Protein AF-A0A6G4A5J5-F1 (afdb_monomer_lite)

Radius of gyration: 21.37 Å; chains: 1; bounding box: 50×41×62 Å

Secondary structure (DSSP, 8-state):
---HHHHHHHHHHH-TTHHHHTTT-SEEEEE-SS-EEEEEEP-STTHHHHHHHTT----SSS-EEEEEES---GGG-SEEEEE-HHHHHHHHHH----S-EEEE-SSSSS---HHHHHHHHHHHS--TTSPPPTTHIIIIIIHHHTTTPPPEEEEE-SSSS-EEEEEEEEETTEEEEEEESTT-TTS---S---SSSPEEEEEEEEEEEE-TT--HHHHHHHHHHHHHHHH-----TT-EEE-TTSS-TTSS--EEEEE--SSS--EEEETTEEEEEEEEEEE-HHHHHHHHHHT-SHHHHHHHHHTT--S---SS-----

InterPro domains:
  IPR020941 Suppressor of fused-like domain [PF05076] (165-317)
  IPR037181 Suppressor of fused, N-terminal [SSF103359] (167-319)

Organism: NCBI:txid2678564

Foldseek 3Di:
DDDLLRLVCLLLVLFLLNLLLLAPFQWEWEDEDQWIKIWGWAAYPCSVVVCVVVVNDDDDDRDTDIDIDRDDLLLPGQKYKYFYSVLSNCCSPPVRAGDDMDMDGSNVPDDPDVLSVVSVCCSRPNDPVPFDALVCVVRRQLCSQFVVADWDFPDADPVFRKTWTWRQCRDPQWIKIKIRDQQAQPQAAAPDDDPFDGAGRNQEMEMATHHNPDCQVVVVSVVVSVCCVVPVDDDDAFDKAADPVQADPPFQFGTWHWHAFDSGDQWHHHGPGIHGYTQTEGAGSVLVVVCVVVVTNVVQVVLCVVVVNGSYDDRYDDHSD

Structure (mmCIF, N/CA/C/O backbone):
data_AF-A0A6G4A5J5-F1
#
_entry.id   AF-A0A6G4A5J5-F1
#
loop_
_atom_site.group_PDB
_at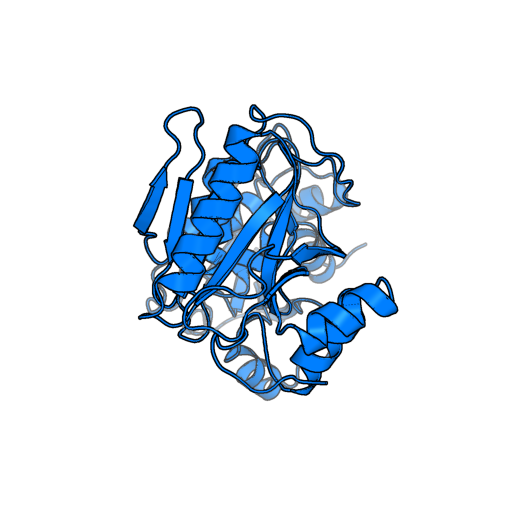om_site.id
_atom_site.type_symbol
_atom_site.label_atom_id
_atom_site.label_alt_id
_atom_site.label_comp_id
_atom_site.label_asym_id
_atom_site.label_entity_id
_atom_site.label_seq_id
_atom_site.pdbx_PDB_ins_code
_atom_site.Cartn_x
_atom_site.Cartn_y
_atom_site.Cartn_z
_atom_site.occupancy
_atom_site.B_iso_or_equiv
_atom_site.auth_seq_id
_atom_site.auth_comp_id
_atom_site.auth_asym_id
_atom_site.auth_atom_id
_atom_site.pdbx_PDB_model_num
ATOM 1 N N . MET A 1 1 ? 24.549 -18.871 -19.009 1.00 62.06 1 MET A N 1
ATOM 2 C CA . MET A 1 1 ? 24.266 -17.544 -19.583 1.00 62.06 1 MET A CA 1
ATOM 3 C C . MET A 1 1 ? 22.770 -17.403 -19.476 1.00 62.06 1 MET A C 1
ATOM 5 O O . MET A 1 1 ? 22.109 -18.327 -19.936 1.00 62.06 1 MET A O 1
ATOM 9 N N . GLN A 1 2 ? 22.282 -16.399 -18.749 1.00 73.75 2 GLN A N 1
ATOM 10 C CA . GLN A 1 2 ? 20.839 -16.222 -18.583 1.00 73.75 2 GLN A CA 1
ATOM 11 C C . GLN A 1 2 ? 20.213 -15.828 -19.921 1.00 73.75 2 GLN A C 1
ATOM 13 O O . GLN A 1 2 ? 20.871 -15.160 -20.727 1.00 73.75 2 GLN A O 1
ATOM 18 N N . THR A 1 3 ? 18.995 -16.288 -20.183 1.00 83.62 3 THR A N 1
ATOM 19 C CA . THR A 1 3 ? 18.221 -15.814 -21.338 1.00 83.62 3 THR A CA 1
ATOM 20 C C . THR A 1 3 ? 17.734 -14.386 -21.087 1.00 83.62 3 THR A C 1
ATOM 22 O O . THR A 1 3 ? 17.732 -13.907 -19.954 1.00 83.62 3 THR A O 1
ATOM 25 N N . ARG A 1 4 ? 17.332 -13.678 -22.146 1.00 85.56 4 ARG A N 1
ATOM 26 C CA . ARG A 1 4 ? 16.787 -12.320 -22.019 1.00 85.56 4 ARG A CA 1
ATOM 27 C C . ARG A 1 4 ? 15.504 -12.298 -21.185 1.00 85.56 4 ARG A C 1
ATOM 29 O O . ARG A 1 4 ? 15.356 -11.417 -20.343 1.00 85.56 4 ARG A O 1
ATOM 36 N N . ASP A 1 5 ? 14.666 -13.319 -21.339 1.00 82.56 5 ASP A N 1
ATOM 37 C CA . ASP A 1 5 ? 13.467 -13.525 -20.525 1.00 82.56 5 ASP A CA 1
ATOM 38 C C . ASP A 1 5 ? 13.825 -13.653 -19.036 1.00 82.56 5 ASP A C 1
ATOM 40 O O . ASP A 1 5 ? 13.321 -12.891 -18.216 1.00 82.56 5 ASP A O 1
ATOM 44 N N . GLU A 1 6 ? 14.785 -14.519 -18.686 1.00 83.50 6 GLU A N 1
ATOM 45 C CA . GLU A 1 6 ? 15.250 -14.690 -17.297 1.00 83.50 6 GLU A CA 1
ATOM 46 C C . GLU A 1 6 ? 15.823 -13.386 -16.711 1.00 83.50 6 GLU A C 1
ATOM 48 O O . GLU A 1 6 ? 15.714 -13.118 -15.512 1.00 83.50 6 GLU A O 1
ATOM 53 N N . VAL A 1 7 ? 16.455 -12.561 -17.551 1.00 89.00 7 VAL A N 1
ATOM 54 C CA . VAL A 1 7 ? 16.989 -11.251 -17.163 1.00 89.00 7 VAL A CA 1
ATOM 55 C C . VAL A 1 7 ? 15.855 -10.254 -16.898 1.00 89.00 7 VAL A C 1
ATOM 57 O O . VAL A 1 7 ? 15.892 -9.564 -15.877 1.00 89.00 7 VAL A O 1
ATOM 60 N N . LEU A 1 8 ? 14.851 -10.176 -17.778 1.00 88.25 8 LEU A N 1
ATOM 61 C CA . LEU A 1 8 ? 13.681 -9.305 -17.611 1.00 88.25 8 LEU A CA 1
ATOM 62 C C . LEU A 1 8 ? 12.867 -9.688 -16.376 1.00 88.25 8 LEU A C 1
ATOM 64 O O . LEU A 1 8 ? 12.599 -8.824 -15.541 1.00 88.25 8 LEU A O 1
ATOM 68 N N . GLU A 1 9 ? 12.528 -10.970 -16.239 1.00 84.62 9 GLU A N 1
ATOM 69 C CA . GLU A 1 9 ? 11.822 -11.522 -15.081 1.00 84.62 9 GLU A CA 1
ATOM 70 C C . GLU A 1 9 ? 12.583 -11.176 -13.798 1.00 84.62 9 GLU A C 1
ATOM 72 O O . GLU A 1 9 ? 12.041 -10.532 -12.900 1.00 84.62 9 GLU A O 1
ATOM 77 N N . SER A 1 10 ? 13.894 -11.451 -13.763 1.00 85.81 10 SER A N 1
ATOM 78 C CA . SER A 1 10 ? 14.710 -11.127 -12.597 1.00 85.81 10 SER A CA 1
ATOM 79 C C . SER A 1 10 ? 14.730 -9.634 -12.265 1.00 85.81 10 SER A C 1
ATOM 81 O O . SER A 1 10 ? 14.869 -9.308 -11.085 1.00 85.81 10 SER A O 1
ATOM 83 N N . VAL A 1 11 ? 14.710 -8.730 -13.244 1.00 90.62 11 VAL A N 1
ATOM 84 C CA . VAL A 1 11 ? 14.723 -7.280 -12.986 1.00 90.62 11 VAL A CA 1
ATOM 85 C C . VAL A 1 11 ? 13.372 -6.810 -12.455 1.00 90.62 11 VAL A C 1
ATOM 87 O O . VAL A 1 11 ? 13.333 -6.044 -11.489 1.00 90.62 11 VAL A O 1
ATOM 90 N N . LEU A 1 12 ? 12.283 -7.279 -13.063 1.00 88.75 12 LEU A N 1
ATOM 91 C CA . LEU A 1 12 ? 10.921 -6.938 -12.667 1.00 88.75 12 LEU A CA 1
ATOM 92 C C . LEU A 1 12 ? 10.630 -7.439 -11.249 1.00 88.75 12 LEU A C 1
ATOM 94 O O . LEU A 1 12 ? 10.320 -6.632 -10.376 1.00 88.75 12 LEU A O 1
ATOM 98 N N . GLU A 1 13 ? 10.833 -8.729 -10.982 1.00 81.69 13 GLU A N 1
ATOM 99 C CA . GLU A 1 13 ? 10.505 -9.349 -9.691 1.00 81.69 13 GLU A CA 1
ATOM 100 C C . GLU A 1 13 ? 11.347 -8.823 -8.523 1.00 81.69 13 GLU A C 1
ATOM 102 O O . GLU A 1 13 ? 10.877 -8.753 -7.389 1.00 81.69 13 GLU A O 1
ATOM 107 N N . LYS A 1 14 ? 12.600 -8.419 -8.775 1.00 84.88 14 LYS A N 1
ATOM 108 C CA . LYS A 1 14 ? 13.458 -7.828 -7.733 1.00 84.88 14 LYS A CA 1
ATOM 109 C C . LYS A 1 14 ? 13.048 -6.408 -7.360 1.00 84.88 14 LYS A C 1
ATOM 111 O O . LYS A 1 14 ? 13.510 -5.901 -6.335 1.00 84.88 14 LYS A O 1
ATOM 116 N N . SER A 1 15 ? 12.255 -5.728 -8.188 1.00 89.38 15 SER A N 1
ATOM 117 C CA . SER A 1 15 ? 11.868 -4.356 -7.901 1.00 89.38 15 SER A CA 1
ATOM 118 C C . SER A 1 15 ? 10.701 -4.305 -6.915 1.00 89.38 15 SER A C 1
ATOM 120 O O . SER A 1 15 ? 9.627 -4.829 -7.210 1.00 89.38 15 SER A O 1
ATOM 122 N N . PRO A 1 16 ? 10.818 -3.556 -5.804 1.00 88.19 16 PRO A N 1
ATOM 123 C CA . PRO A 1 16 ? 9.719 -3.403 -4.854 1.00 88.19 16 PRO A CA 1
ATOM 124 C C . PRO A 1 16 ? 8.574 -2.531 -5.398 1.00 88.19 16 PRO A C 1
ATOM 126 O O . PRO A 1 16 ? 7.597 -2.303 -4.697 1.00 88.19 16 PRO A O 1
ATOM 129 N N . TYR A 1 17 ? 8.693 -2.004 -6.623 1.00 90.75 17 TYR A N 1
ATOM 130 C CA . TYR A 1 17 ? 7.642 -1.227 -7.283 1.00 90.75 17 TYR A CA 1
ATOM 131 C C . TYR A 1 17 ? 6.790 -2.050 -8.255 1.00 90.75 17 TYR A C 1
ATOM 133 O O . TYR A 1 17 ? 5.768 -1.555 -8.735 1.00 90.75 17 TYR A O 1
ATOM 141 N N . PHE A 1 18 ? 7.204 -3.282 -8.559 1.00 87.06 18 PHE A N 1
ATOM 142 C CA . PHE A 1 18 ? 6.594 -4.106 -9.596 1.00 87.06 18 PHE A CA 1
ATOM 143 C C . PHE A 1 18 ? 5.126 -4.445 -9.309 1.00 87.06 18 PHE A C 1
ATOM 145 O O . PHE A 1 18 ? 4.273 -4.316 -10.189 1.00 87.06 18 PHE A O 1
ATOM 152 N N . GLU A 1 19 ? 4.790 -4.767 -8.061 1.00 82.38 19 GLU A N 1
ATOM 153 C CA . GLU A 1 19 ? 3.415 -5.114 -7.678 1.00 82.38 19 GLU A CA 1
ATOM 154 C C . GLU A 1 19 ? 2.423 -3.952 -7.891 1.00 82.38 19 GLU A C 1
ATOM 156 O O . GLU A 1 19 ? 1.259 -4.178 -8.222 1.00 82.38 19 GLU A O 1
ATOM 161 N N . TYR A 1 20 ? 2.880 -2.696 -7.791 1.00 86.69 20 TYR A N 1
ATOM 162 C CA . TYR A 1 20 ? 2.040 -1.512 -8.032 1.00 86.69 20 TYR A CA 1
ATOM 163 C C . TYR A 1 20 ? 1.815 -1.222 -9.522 1.00 86.69 20 TYR A C 1
ATOM 165 O O . TYR A 1 20 ? 0.893 -0.480 -9.864 1.00 86.69 20 TYR A O 1
ATOM 173 N N . LEU A 1 21 ? 2.625 -1.809 -10.411 1.00 85.19 21 LEU A N 1
ATOM 174 C CA . LEU A 1 21 ? 2.443 -1.733 -11.863 1.00 85.19 21 LEU A CA 1
ATOM 175 C C . LEU A 1 21 ? 1.338 -2.686 -12.343 1.00 85.19 21 LEU A C 1
ATOM 177 O O . LEU A 1 21 ? 0.496 -2.308 -13.161 1.00 85.19 21 LEU A O 1
ATOM 181 N N . CYS A 1 22 ? 1.321 -3.906 -11.794 1.00 73.69 22 CYS A N 1
ATOM 182 C CA . CYS A 1 22 ? 0.524 -5.045 -12.272 1.00 73.69 22 CYS A CA 1
ATOM 183 C C . CYS A 1 22 ? -0.999 -4.842 -12.201 1.00 73.69 22 CYS A C 1
ATOM 185 O O . CYS A 1 22 ? -1.762 -5.596 -12.802 1.00 73.69 22 CYS A O 1
ATOM 187 N N . ARG A 1 23 ? -1.475 -3.822 -11.478 1.00 71.31 23 ARG A N 1
ATOM 188 C CA . ARG A 1 23 ? -2.908 -3.508 -11.390 1.00 71.31 23 ARG A CA 1
ATOM 189 C C . ARG A 1 23 ? -3.449 -2.709 -12.573 1.00 71.31 23 ARG A C 1
ATOM 191 O O . ARG A 1 23 ? -4.649 -2.775 -12.827 1.00 71.31 23 ARG A O 1
ATOM 198 N N . TYR A 1 24 ? -2.595 -1.983 -13.293 1.00 75.75 24 TYR A N 1
ATOM 199 C CA . TYR A 1 24 ? -3.010 -1.088 -14.389 1.00 75.75 24 TYR A CA 1
ATOM 200 C C . TYR A 1 24 ? -2.461 -1.482 -15.742 1.00 75.75 24 TYR A C 1
ATOM 202 O O . TYR A 1 24 ? -2.974 -1.035 -16.764 1.00 75.75 24 TYR A O 1
ATOM 210 N N . VAL A 1 25 ? -1.397 -2.272 -15.740 1.00 80.12 25 VAL A N 1
ATOM 211 C CA . VAL A 1 25 ? -0.723 -2.707 -16.947 1.00 80.12 25 VAL A CA 1
ATOM 212 C C . VAL A 1 25 ? -0.805 -4.216 -16.983 1.00 80.12 25 VAL A C 1
ATOM 214 O O . VAL A 1 25 ? -0.410 -4.885 -16.033 1.00 80.12 25 VAL A O 1
ATOM 217 N N . SER A 1 26 ? -1.351 -4.727 -18.076 1.00 77.38 26 SER A N 1
ATOM 218 C CA . SER A 1 26 ? -1.570 -6.151 -18.303 1.00 77.38 26 SER A CA 1
ATOM 219 C C . SER A 1 26 ? -0.574 -6.705 -19.314 1.00 77.38 26 SER A C 1
ATOM 221 O O . SER A 1 26 ? -0.173 -7.864 -19.222 1.00 77.38 26 SER A O 1
ATOM 223 N N . LEU A 1 27 ? -0.173 -5.882 -20.288 1.00 80.69 27 LEU A N 1
ATOM 224 C CA . LEU A 1 27 ? 0.699 -6.307 -21.376 1.00 80.69 27 LEU A CA 1
ATOM 225 C C . LEU A 1 27 ? 1.727 -5.231 -21.739 1.00 80.69 27 LEU A C 1
ATOM 227 O O . LEU A 1 27 ? 1.374 -4.143 -22.204 1.00 80.69 27 LEU A O 1
ATOM 231 N N . ILE A 1 28 ? 3.006 -5.556 -21.561 1.00 87.25 28 ILE A N 1
ATOM 232 C CA . ILE A 1 28 ? 4.140 -4.682 -21.878 1.00 87.25 28 ILE A CA 1
ATOM 233 C C . ILE A 1 28 ? 4.954 -5.313 -23.000 1.00 87.25 28 ILE A C 1
ATOM 235 O O . ILE A 1 28 ? 5.346 -6.470 -22.905 1.00 87.25 28 ILE A O 1
ATOM 239 N N . GLY A 1 29 ? 5.250 -4.555 -24.052 1.00 88.38 29 GLY A N 1
ATOM 240 C CA . GLY A 1 29 ? 6.267 -4.941 -25.027 1.00 88.38 29 GLY A CA 1
ATOM 241 C C . GLY A 1 29 ? 7.611 -4.320 -24.677 1.00 88.38 29 GLY A C 1
ATOM 242 O O . GLY A 1 29 ? 7.721 -3.097 -24.618 1.00 88.38 29 GLY A O 1
ATOM 243 N N . PHE A 1 30 ? 8.637 -5.142 -24.500 1.00 90.62 30 PHE A N 1
ATOM 244 C CA . PHE A 1 30 ? 10.027 -4.709 -24.433 1.00 90.62 30 PHE A CA 1
ATOM 245 C C . PHE A 1 30 ? 10.637 -4.814 -25.823 1.00 90.62 30 PHE A C 1
ATOM 247 O O . PHE A 1 30 ? 10.797 -5.905 -26.365 1.00 90.62 30 PHE A O 1
ATOM 254 N N . LYS A 1 31 ? 10.926 -3.666 -26.430 1.00 89.94 31 LYS A N 1
ATOM 255 C CA . LYS A 1 31 ? 11.513 -3.571 -27.761 1.00 89.94 31 LYS A CA 1
ATOM 256 C C . LYS A 1 31 ? 13.029 -3.610 -27.673 1.00 89.94 31 LYS A C 1
ATOM 258 O O . LYS A 1 31 ? 13.637 -2.723 -27.070 1.00 89.94 31 LYS A O 1
ATOM 263 N N . PHE A 1 32 ? 13.610 -4.573 -28.376 1.00 87.38 32 PHE A N 1
ATOM 264 C CA . PHE A 1 32 ? 15.042 -4.682 -28.606 1.00 87.38 32 PHE A CA 1
ATOM 265 C C . PHE A 1 32 ? 15.353 -4.467 -30.091 1.00 87.38 32 PHE A C 1
ATOM 267 O O . PHE A 1 32 ? 14.493 -4.089 -30.891 1.00 87.38 32 PHE A O 1
ATOM 274 N N . LYS A 1 33 ? 16.622 -4.636 -30.470 1.00 82.94 33 LYS A N 1
ATOM 275 C CA . LYS A 1 33 ? 17.105 -4.269 -31.806 1.00 82.94 33 LYS A CA 1
ATOM 276 C C . LYS A 1 33 ? 16.414 -5.039 -32.937 1.00 82.94 33 LYS A C 1
ATOM 278 O O . LYS A 1 33 ? 16.115 -4.436 -33.966 1.00 82.94 33 LYS A O 1
ATOM 283 N N . ASP A 1 34 ? 16.196 -6.340 -32.752 1.00 79.50 34 ASP A N 1
ATOM 284 C CA . ASP A 1 34 ? 15.758 -7.253 -33.816 1.00 79.50 34 ASP A CA 1
ATOM 285 C C . ASP A 1 34 ? 14.412 -7.948 -33.516 1.00 79.50 34 ASP A C 1
ATOM 287 O O . ASP A 1 34 ? 13.876 -8.652 -34.377 1.00 79.50 34 ASP A O 1
ATOM 291 N N . ASP A 1 35 ? 13.861 -7.763 -32.317 1.00 83.31 35 ASP A N 1
ATOM 292 C CA . ASP A 1 35 ? 12.673 -8.452 -31.813 1.00 83.31 35 ASP A CA 1
ATOM 293 C C . ASP A 1 35 ? 12.073 -7.748 -30.580 1.00 83.31 35 ASP A C 1
ATOM 295 O O . ASP A 1 35 ? 12.497 -6.660 -30.173 1.00 83.31 35 ASP A O 1
ATOM 299 N N . TYR A 1 36 ? 11.028 -8.364 -30.028 1.00 84.75 36 TYR A N 1
ATOM 300 C CA . TYR A 1 36 ? 10.309 -7.901 -28.854 1.00 84.75 36 TYR A CA 1
ATOM 301 C C . TYR A 1 36 ? 10.133 -9.057 -27.875 1.00 84.75 36 TYR A C 1
ATOM 303 O O . TYR A 1 36 ? 9.825 -10.172 -28.299 1.00 84.75 36 TYR A O 1
ATOM 311 N N . ASP A 1 37 ? 10.210 -8.758 -26.585 1.00 84.81 37 ASP A N 1
ATOM 312 C CA . ASP A 1 37 ? 9.670 -9.635 -25.551 1.00 84.81 37 ASP A CA 1
ATOM 313 C C . ASP A 1 37 ? 8.346 -9.060 -25.063 1.00 84.81 37 ASP A C 1
ATOM 315 O O . ASP A 1 37 ? 8.261 -7.906 -24.636 1.00 84.81 37 ASP A O 1
ATOM 319 N N . ILE A 1 38 ? 7.288 -9.856 -25.163 1.00 82.94 38 ILE A N 1
ATOM 320 C CA . ILE A 1 38 ? 5.989 -9.515 -24.600 1.00 82.94 38 ILE A CA 1
ATOM 321 C C . ILE A 1 38 ? 5.955 -10.050 -23.182 1.00 82.94 38 ILE A C 1
ATOM 323 O O . ILE A 1 38 ? 6.033 -11.255 -22.980 1.00 82.94 38 ILE A O 1
ATOM 327 N N . VAL A 1 39 ? 5.788 -9.147 -22.228 1.00 83.19 39 VAL A N 1
ATOM 328 C CA . VAL A 1 39 ? 5.599 -9.452 -20.818 1.00 83.19 39 VAL A CA 1
ATOM 329 C C . VAL A 1 39 ? 4.120 -9.299 -20.491 1.00 83.19 39 VAL A C 1
ATOM 331 O O . VAL A 1 39 ? 3.579 -8.186 -20.497 1.00 83.19 39 VAL A O 1
ATOM 334 N N . SER A 1 40 ? 3.458 -10.418 -20.216 1.00 76.56 40 SER A N 1
ATOM 335 C CA . SER A 1 40 ? 2.119 -10.423 -19.640 1.00 76.56 40 SER A CA 1
ATOM 336 C C . SER A 1 40 ? 2.226 -10.388 -18.125 1.00 76.56 40 SER A C 1
ATOM 338 O O . SER A 1 40 ? 2.901 -11.217 -17.521 1.00 76.56 40 SER A O 1
ATOM 340 N N . LEU A 1 41 ? 1.553 -9.412 -17.526 1.00 74.62 41 LEU A N 1
ATOM 341 C CA . LEU A 1 41 ? 1.458 -9.248 -16.086 1.00 74.62 41 LEU A CA 1
ATOM 342 C C . LEU A 1 41 ? 0.109 -9.789 -15.630 1.00 74.62 41 LEU A C 1
ATOM 344 O O . LEU A 1 41 ? -0.939 -9.316 -16.070 1.00 74.62 41 LEU A O 1
ATOM 348 N N . THR A 1 42 ? 0.122 -10.766 -14.731 1.00 62.69 42 THR A N 1
ATOM 349 C CA . THR A 1 42 ? -1.107 -11.236 -14.082 1.00 62.69 42 THR A CA 1
ATOM 350 C C . THR A 1 42 ? -1.248 -10.575 -12.712 1.00 62.69 42 THR A C 1
ATOM 352 O O . THR A 1 42 ? -0.376 -10.681 -11.851 1.00 62.69 42 THR A O 1
ATOM 355 N N . GLY A 1 43 ? -2.344 -9.838 -12.515 1.00 50.75 43 GLY A N 1
ATOM 356 C CA . GLY A 1 43 ? -2.545 -9.051 -11.290 1.00 50.75 43 GLY A CA 1
ATOM 357 C C . GLY A 1 43 ? -3.859 -8.271 -11.189 1.00 50.75 43 GLY A C 1
ATOM 358 O O . GLY A 1 43 ? -4.112 -7.647 -10.160 1.00 50.75 43 GLY A O 1
ATOM 359 N N . ASN A 1 44 ? -4.723 -8.306 -12.211 1.00 48.00 44 ASN A N 1
ATOM 360 C CA . ASN A 1 44 ? -6.067 -7.724 -12.161 1.00 48.00 44 ASN A CA 1
ATOM 361 C C . ASN A 1 44 ? -7.140 -8.784 -12.502 1.00 48.00 44 ASN A C 1
ATOM 363 O O . ASN A 1 44 ? -6.864 -9.786 -13.159 1.00 48.00 44 ASN A O 1
ATOM 367 N N . ASN A 1 45 ? -8.383 -8.588 -12.045 1.00 45.12 45 ASN A N 1
ATOM 368 C CA . ASN A 1 45 ? -9.470 -9.563 -12.246 1.00 45.12 45 ASN A CA 1
ATOM 369 C C . ASN A 1 45 ? -9.811 -9.815 -13.735 1.00 45.12 45 ASN A C 1
ATOM 371 O O . ASN A 1 45 ? -10.414 -10.837 -14.060 1.00 45.12 45 ASN A O 1
ATOM 375 N N . GLU A 1 46 ? -9.419 -8.919 -14.648 1.00 45.62 46 GLU A N 1
ATOM 376 C CA . GLU A 1 46 ? -9.668 -9.041 -16.093 1.00 45.62 46 GLU A CA 1
ATOM 377 C C . GLU A 1 46 ? -8.572 -9.847 -16.827 1.00 45.62 46 GLU A C 1
ATOM 379 O O . GLU A 1 46 ? -8.877 -10.593 -17.761 1.00 45.62 46 GLU A O 1
ATOM 384 N N . THR A 1 47 ? -7.314 -9.801 -16.372 1.00 47.34 47 THR A N 1
ATOM 385 C CA . THR A 1 47 ? -6.163 -10.506 -16.984 1.00 47.34 47 THR A CA 1
ATOM 386 C C . THR A 1 47 ? -6.237 -12.015 -16.848 1.00 47.34 47 THR A C 1
ATOM 388 O O . THR A 1 47 ? -5.744 -12.727 -17.720 1.00 47.34 47 THR A O 1
ATOM 391 N N . LEU A 1 48 ? -6.942 -12.518 -15.834 1.00 44.19 48 LEU A N 1
ATOM 392 C CA . LEU A 1 48 ? -7.266 -13.940 -15.704 1.00 44.19 48 LEU A CA 1
ATOM 393 C C . LEU A 1 48 ? -8.037 -14.476 -16.920 1.00 44.19 48 LEU A C 1
ATOM 395 O O . LEU A 1 48 ? -7.853 -15.630 -17.292 1.00 44.19 48 LEU A O 1
ATOM 399 N N . GLN A 1 49 ? -8.871 -13.670 -17.586 1.00 41.31 49 GLN A N 1
ATOM 400 C CA . GLN A 1 49 ? -9.581 -14.121 -18.790 1.00 41.31 49 GLN A CA 1
ATOM 401 C C . GLN A 1 49 ? -8.666 -14.171 -20.021 1.00 41.31 49 GLN A C 1
ATOM 403 O O . GLN A 1 49 ? -8.791 -15.088 -20.830 1.00 41.31 49 GLN A O 1
ATOM 408 N N . PHE A 1 50 ? -7.722 -13.234 -20.147 1.00 40.56 50 PHE A N 1
ATOM 409 C CA . PHE A 1 50 ? -6.807 -13.166 -21.291 1.00 40.56 50 PHE A CA 1
ATOM 410 C C . PHE A 1 50 ? -5.657 -14.182 -21.187 1.00 40.56 50 PHE A C 1
ATOM 412 O O . PHE A 1 50 ? -5.351 -14.853 -22.169 1.00 40.56 50 PHE A O 1
ATOM 419 N N . ALA A 1 51 ? -5.093 -14.383 -19.990 1.00 40.56 51 ALA A N 1
ATOM 420 C CA . ALA A 1 51 ? -4.099 -15.428 -19.717 1.00 40.56 51 ALA A CA 1
ATOM 421 C C . ALA A 1 51 ? -4.667 -16.836 -19.977 1.00 40.56 51 ALA A C 1
ATOM 423 O O . ALA A 1 51 ? -4.011 -17.672 -20.594 1.00 40.56 51 ALA A O 1
ATOM 424 N N . ASN A 1 52 ? -5.939 -17.062 -19.621 1.00 41.72 52 ASN A N 1
ATOM 425 C CA . ASN A 1 52 ? -6.661 -18.291 -19.961 1.00 41.72 52 ASN A CA 1
ATOM 426 C C . ASN A 1 52 ? -6.959 -18.422 -21.470 1.00 41.72 52 ASN A C 1
ATOM 428 O O . ASN A 1 52 ? -6.999 -19.537 -21.980 1.00 41.72 52 ASN A O 1
ATOM 432 N N . MET A 1 53 ? -7.157 -17.319 -22.207 1.00 40.31 53 MET A N 1
ATOM 433 C CA . MET A 1 53 ? -7.291 -17.353 -23.677 1.00 40.31 53 MET A CA 1
ATOM 434 C C . MET A 1 53 ? -5.974 -17.680 -24.394 1.00 40.31 53 MET A C 1
ATOM 436 O O . MET A 1 53 ? -6.013 -18.161 -25.527 1.00 40.31 53 MET A O 1
ATOM 440 N N . LEU A 1 54 ? -4.833 -17.415 -23.755 1.00 40.97 54 LEU A N 1
ATOM 441 C CA . LEU A 1 54 ? -3.491 -17.685 -24.276 1.00 40.97 54 LEU A CA 1
ATOM 442 C C . LEU A 1 54 ? -2.879 -18.995 -23.739 1.00 40.97 54 LEU A C 1
ATOM 444 O O . LEU A 1 54 ? -1.757 -19.324 -24.109 1.00 40.97 54 LEU A O 1
ATOM 448 N N . ASP A 1 55 ? -3.627 -19.755 -22.929 1.00 41.69 55 ASP A N 1
ATOM 449 C CA . ASP A 1 55 ? -3.224 -21.039 -22.324 1.00 41.69 55 ASP A CA 1
ATOM 450 C C . ASP A 1 55 ? -2.000 -20.935 -21.386 1.00 41.69 55 ASP A C 1
ATOM 452 O O . ASP A 1 55 ? -1.166 -21.834 -21.278 1.00 41.69 55 ASP A O 1
ATOM 456 N N . LEU A 1 56 ? -1.893 -19.801 -20.689 1.00 44.84 56 LEU A N 1
ATOM 457 C CA . LEU A 1 56 ? -0.778 -19.461 -19.808 1.00 44.84 56 LEU A CA 1
ATOM 458 C C . LEU A 1 56 ? -1.183 -19.729 -18.358 1.00 44.84 56 LEU A C 1
ATOM 460 O O . LEU A 1 56 ? -1.735 -18.866 -17.678 1.00 44.84 56 LEU A O 1
ATOM 464 N N . THR A 1 57 ? -0.964 -20.956 -17.878 1.00 40.12 57 THR A N 1
ATOM 465 C CA . THR A 1 57 ? -1.309 -21.343 -16.501 1.00 40.12 57 THR A CA 1
ATOM 466 C C . THR A 1 57 ? -0.081 -21.778 -15.706 1.00 40.12 57 THR A C 1
ATOM 468 O O . THR A 1 57 ? 0.386 -22.908 -15.849 1.00 40.12 57 THR A O 1
ATOM 471 N N . SER A 1 58 ? 0.387 -20.942 -14.780 1.00 34.78 58 SER A N 1
ATOM 472 C CA . SER A 1 58 ? 1.133 -21.422 -13.610 1.00 34.78 58 SER A CA 1
ATOM 473 C C . SER A 1 58 ? 0.888 -20.515 -12.407 1.00 34.78 58 SER A C 1
ATOM 475 O O . SER A 1 58 ? 1.128 -19.326 -12.523 1.00 34.78 58 SER A O 1
ATOM 477 N N . PRO A 1 59 ? 0.422 -21.014 -11.250 1.00 38.62 59 PRO A N 1
ATOM 478 C CA . PRO A 1 59 ? 0.039 -20.169 -10.129 1.00 38.62 59 PRO A CA 1
ATOM 479 C C . PRO A 1 59 ? 1.191 -20.027 -9.127 1.00 38.62 59 PRO A C 1
ATOM 481 O O . PRO A 1 59 ? 1.507 -21.004 -8.444 1.00 38.62 59 PRO A O 1
ATOM 484 N N . LYS A 1 60 ? 1.772 -18.823 -8.995 1.00 35.81 60 LYS A N 1
ATOM 485 C CA . LYS A 1 60 ? 2.267 -18.236 -7.724 1.00 35.81 60 LYS A CA 1
ATOM 486 C C . LYS A 1 60 ? 3.051 -16.940 -7.970 1.00 35.81 60 LYS A C 1
ATOM 488 O O . LYS A 1 60 ? 4.076 -16.992 -8.631 1.00 35.81 60 LYS A O 1
ATOM 493 N N . TYR A 1 61 ? 2.601 -15.856 -7.320 1.00 35.78 61 TYR A N 1
ATOM 494 C CA . TYR A 1 61 ? 3.126 -14.474 -7.388 1.00 35.78 61 TYR A CA 1
ATOM 495 C C . TYR A 1 61 ? 2.926 -13.843 -8.765 1.00 35.78 61 TYR A C 1
ATOM 497 O O . TYR A 1 61 ? 2.841 -14.595 -9.720 1.00 35.78 61 TYR A O 1
ATOM 505 N N . GLY A 1 62 ? 2.711 -12.521 -8.853 1.00 45.53 62 GLY A N 1
ATOM 506 C CA . GLY A 1 62 ? 2.295 -11.837 -10.090 1.00 45.53 62 GLY A CA 1
ATOM 507 C C . GLY A 1 62 ? 3.072 -12.356 -11.297 1.00 45.53 62 GLY A C 1
ATOM 508 O O . GLY A 1 62 ? 4.240 -12.030 -11.460 1.00 45.53 62 GLY A O 1
ATOM 509 N N . ILE A 1 63 ? 2.447 -13.252 -12.066 1.00 52.31 63 ILE A N 1
ATOM 510 C CA . ILE A 1 63 ? 3.153 -14.111 -13.016 1.00 52.31 63 ILE A CA 1
ATOM 511 C C . ILE A 1 63 ? 3.542 -13.207 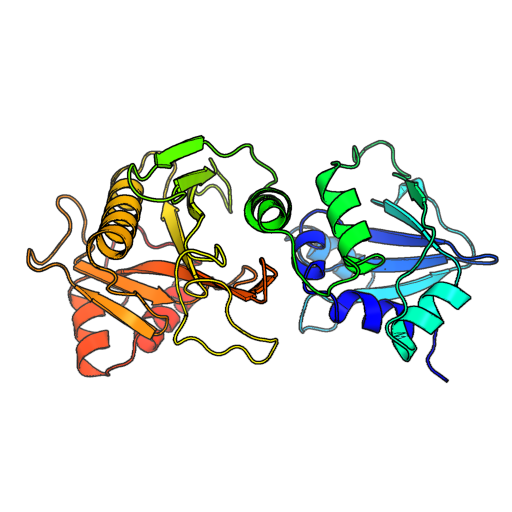-14.168 1.00 52.31 63 ILE A C 1
ATOM 513 O O . ILE A 1 63 ? 2.659 -12.599 -14.786 1.00 52.31 63 ILE A O 1
ATOM 517 N N . VAL A 1 64 ? 4.844 -13.125 -14.412 1.00 56.22 64 VAL A N 1
ATOM 518 C CA . VAL A 1 64 ? 5.424 -12.581 -15.629 1.00 56.22 64 VAL A CA 1
ATOM 519 C C . VAL A 1 64 ? 5.494 -13.734 -16.624 1.00 56.22 64 VAL A C 1
ATOM 521 O O . VAL A 1 64 ? 6.373 -14.582 -16.525 1.00 56.22 64 VAL A O 1
ATOM 524 N N . ASP A 1 65 ? 4.554 -13.799 -17.566 1.00 63.41 65 ASP A N 1
ATOM 525 C CA . ASP A 1 65 ? 4.739 -14.668 -18.734 1.00 63.41 65 ASP A CA 1
ATOM 526 C C . ASP A 1 65 ? 5.466 -13.877 -19.817 1.00 63.41 65 ASP A C 1
ATOM 528 O O . ASP A 1 65 ? 5.003 -12.799 -20.206 1.00 63.41 65 ASP A O 1
ATOM 532 N N . ILE A 1 66 ? 6.608 -14.392 -20.276 1.00 73.25 66 ILE A N 1
ATOM 533 C CA . ILE A 1 66 ? 7.429 -13.735 -21.292 1.00 73.25 66 ILE A CA 1
ATOM 534 C C . ILE A 1 66 ? 7.413 -14.551 -22.575 1.00 73.25 66 ILE A C 1
ATOM 536 O O . ILE A 1 66 ? 7.756 -15.732 -22.593 1.00 73.25 66 ILE A O 1
ATOM 540 N N . GLN A 1 67 ? 7.042 -13.893 -23.670 1.00 74.12 67 GLN A N 1
ATOM 541 C CA . GLN A 1 67 ? 7.079 -14.476 -25.004 1.00 74.12 67 GLN A CA 1
ATOM 542 C C . GLN A 1 67 ? 7.897 -13.607 -25.951 1.00 74.12 67 GLN A C 1
ATOM 544 O O . GLN A 1 67 ? 7.499 -12.487 -26.284 1.00 74.12 67 GLN A O 1
ATOM 549 N N . THR A 1 68 ? 9.005 -14.151 -26.456 1.00 72.12 68 THR A N 1
ATOM 550 C CA . THR A 1 68 ? 9.788 -13.509 -27.514 1.00 72.12 68 THR A CA 1
ATOM 551 C C . THR A 1 68 ? 9.117 -13.668 -28.875 1.00 72.12 68 THR A C 1
ATOM 553 O O . THR A 1 68 ? 8.849 -14.776 -29.351 1.00 72.12 68 THR A O 1
ATOM 556 N N . VAL A 1 69 ? 8.912 -12.551 -29.565 1.00 73.31 69 VAL A N 1
ATOM 557 C CA . VAL A 1 69 ? 8.273 -12.493 -30.881 1.00 73.31 69 VAL A CA 1
ATOM 558 C C . VAL A 1 69 ? 9.015 -11.538 -31.812 1.00 73.31 69 VAL A C 1
ATOM 560 O O . VAL A 1 69 ? 9.556 -10.513 -31.413 1.00 73.31 69 VAL A O 1
ATOM 563 N N . LYS A 1 70 ? 9.028 -11.860 -33.108 1.00 69.81 70 LYS A N 1
ATOM 564 C CA . LYS A 1 70 ? 9.750 -11.054 -34.110 1.00 69.81 70 LYS A CA 1
ATOM 565 C C . LYS A 1 70 ? 9.024 -9.770 -34.500 1.00 69.81 70 LYS A C 1
ATOM 567 O O . LYS A 1 70 ? 9.656 -8.800 -34.897 1.00 69.81 70 LYS A O 1
ATOM 572 N N . LEU A 1 71 ? 7.696 -9.796 -34.468 1.00 67.44 71 LEU A N 1
ATOM 573 C CA . LEU A 1 71 ? 6.826 -8.695 -34.864 1.00 67.44 71 LEU A CA 1
ATOM 574 C C . LEU A 1 71 ? 5.569 -8.753 -34.006 1.00 67.44 71 LEU A C 1
ATOM 576 O O . LEU A 1 71 ? 5.018 -9.833 -33.793 1.00 67.44 71 LEU A O 1
ATOM 580 N N . ILE A 1 72 ? 5.109 -7.586 -33.574 1.00 66.50 72 ILE A N 1
ATOM 581 C CA . ILE A 1 72 ? 3.900 -7.422 -32.770 1.00 66.50 72 ILE A CA 1
ATOM 582 C C . ILE A 1 72 ? 2.912 -6.501 -33.475 1.00 66.50 72 ILE A C 1
ATOM 584 O O . ILE A 1 72 ? 3.310 -5.577 -34.186 1.00 66.50 72 ILE A O 1
ATOM 588 N N . ASP A 1 73 ? 1.619 -6.728 -33.253 1.00 67.44 73 ASP A N 1
ATOM 589 C CA . ASP A 1 73 ? 0.637 -5.666 -33.452 1.00 67.44 73 ASP A CA 1
ATOM 590 C C . ASP A 1 73 ? 0.688 -4.767 -32.217 1.00 67.44 73 ASP A C 1
ATOM 592 O O . ASP A 1 73 ? 0.077 -5.060 -31.195 1.00 67.44 73 ASP A O 1
ATOM 596 N N . GLU A 1 74 ? 1.449 -3.675 -32.295 1.00 65.38 74 GLU A N 1
ATOM 597 C CA . GLU A 1 74 ? 1.632 -2.730 -31.186 1.00 65.38 74 GLU A CA 1
ATOM 598 C C . GLU A 1 74 ? 0.278 -2.276 -30.589 1.00 65.38 74 GLU A C 1
ATOM 600 O O . GLU A 1 74 ? 0.177 -2.031 -29.388 1.00 65.38 74 GLU A O 1
ATOM 605 N N . LYS A 1 75 ? -0.816 -2.291 -31.366 1.00 63.84 75 LYS A N 1
ATOM 606 C CA . LYS A 1 75 ? -2.165 -1.918 -30.905 1.00 63.84 75 LYS A CA 1
ATOM 607 C C . LYS A 1 75 ? -2.728 -2.784 -29.776 1.00 63.84 75 LYS A C 1
ATOM 609 O O . LYS A 1 75 ? -3.726 -2.377 -29.178 1.00 63.84 75 LYS A O 1
ATOM 614 N N . THR A 1 76 ? -2.163 -3.962 -29.516 1.00 70.81 76 THR A N 1
ATOM 615 C CA . THR A 1 76 ? -2.622 -4.857 -28.444 1.00 70.81 76 THR A CA 1
ATOM 616 C C . THR A 1 76 ? -1.896 -4.646 -27.121 1.00 70.81 76 THR A C 1
ATOM 618 O O . THR A 1 76 ? -2.378 -5.147 -26.113 1.00 70.81 76 THR A O 1
ATOM 621 N N . LEU A 1 77 ? -0.764 -3.933 -27.102 1.00 75.38 77 LEU A N 1
ATOM 622 C CA . LEU A 1 77 ? -0.036 -3.662 -25.859 1.00 75.38 77 LEU A CA 1
ATOM 623 C C . LEU A 1 77 ? -0.656 -2.483 -25.099 1.00 75.38 77 LEU A C 1
ATOM 625 O O . LEU A 1 77 ? -1.237 -1.573 -25.703 1.00 75.38 77 LEU A O 1
ATOM 629 N N . ASP A 1 78 ? -0.484 -2.483 -23.779 1.00 79.19 78 ASP A N 1
ATOM 630 C CA . ASP A 1 78 ? -0.766 -1.314 -22.943 1.00 79.19 78 ASP A CA 1
ATOM 631 C C . ASP A 1 78 ? 0.401 -0.328 -23.001 1.00 79.19 78 ASP A C 1
ATOM 633 O O . ASP A 1 78 ? 0.200 0.884 -23.100 1.00 79.19 78 ASP A O 1
ATOM 637 N N . LEU A 1 79 ? 1.626 -0.864 -22.971 1.00 87.19 79 LEU A N 1
ATOM 638 C CA . LEU A 1 79 ? 2.868 -0.104 -22.978 1.00 87.19 79 LEU A CA 1
ATOM 639 C C . LEU A 1 79 ? 3.906 -0.734 -23.901 1.00 87.19 79 LEU A C 1
ATOM 641 O O . LEU A 1 79 ? 4.022 -1.955 -23.999 1.00 87.19 79 LEU A O 1
ATOM 645 N N . LEU A 1 80 ? 4.717 0.125 -24.506 1.00 89.06 80 LEU A N 1
ATOM 646 C CA . LEU A 1 80 ? 5.927 -0.243 -25.217 1.00 89.06 80 LEU A CA 1
ATOM 647 C C . LEU A 1 80 ? 7.126 0.449 -24.567 1.00 89.06 80 LEU A C 1
ATOM 649 O O . LEU A 1 80 ? 7.156 1.679 -24.466 1.00 89.06 80 LEU A O 1
ATOM 653 N N . ILE A 1 81 ? 8.101 -0.352 -24.148 1.00 91.75 81 ILE A N 1
ATOM 654 C CA . ILE A 1 81 ? 9.340 0.080 -23.507 1.00 91.75 81 ILE A CA 1
ATOM 655 C C . ILE A 1 81 ? 10.506 -0.251 -24.434 1.00 91.75 81 ILE A C 1
ATOM 657 O O . ILE A 1 81 ? 10.699 -1.405 -24.802 1.00 91.75 81 ILE A O 1
ATOM 661 N N . GLU A 1 82 ? 11.301 0.747 -24.802 1.00 93.00 82 GLU A N 1
ATOM 662 C CA . GLU A 1 82 ? 12.538 0.550 -25.561 1.00 93.00 82 GLU A CA 1
ATOM 663 C C . GLU A 1 82 ? 13.742 0.692 -24.634 1.00 93.00 82 GLU A C 1
ATOM 665 O O . GLU A 1 82 ? 13.899 1.712 -23.954 1.00 93.00 82 GLU A O 1
ATOM 670 N N . ILE A 1 83 ? 14.591 -0.331 -24.627 1.00 92.44 83 ILE A N 1
ATOM 671 C CA . ILE A 1 83 ? 15.739 -0.455 -23.733 1.00 92.44 83 ILE A CA 1
ATOM 672 C C . ILE A 1 83 ? 16.909 -1.132 -24.459 1.00 92.44 83 ILE A C 1
ATOM 674 O O . ILE A 1 83 ? 16.711 -2.002 -25.306 1.00 92.44 83 ILE A O 1
ATOM 678 N N . ASP A 1 84 ? 18.143 -0.734 -24.137 1.00 91.88 84 ASP A N 1
ATOM 679 C CA . ASP A 1 84 ? 19.335 -1.427 -24.634 1.00 91.88 84 ASP A CA 1
ATOM 680 C C . ASP A 1 84 ? 19.537 -2.754 -23.885 1.00 91.88 84 ASP A C 1
ATOM 682 O O . ASP A 1 84 ? 19.590 -2.792 -22.655 1.00 91.88 84 ASP A O 1
ATOM 686 N N . GLU A 1 85 ? 19.669 -3.851 -24.631 1.00 91.81 85 GLU A N 1
ATOM 687 C CA . GLU A 1 85 ? 19.826 -5.195 -24.061 1.00 91.81 85 GLU A CA 1
ATOM 688 C C . GLU A 1 85 ? 21.094 -5.320 -23.202 1.00 91.81 85 GLU A C 1
ATOM 690 O O . GLU A 1 85 ? 21.086 -5.992 -22.170 1.00 91.81 85 GLU A O 1
ATOM 695 N N . SER A 1 86 ? 22.178 -4.631 -23.572 1.00 91.69 86 SER A N 1
ATOM 696 C CA . SER A 1 86 ? 23.424 -4.661 -22.801 1.00 91.69 86 SER A CA 1
ATOM 697 C C . SER A 1 86 ? 23.259 -3.943 -21.462 1.00 91.69 86 SER A C 1
ATOM 699 O O . SER A 1 86 ? 23.756 -4.436 -20.449 1.00 91.69 86 SER A O 1
ATOM 701 N N . ASP A 1 87 ? 22.550 -2.807 -21.440 1.00 92.94 87 ASP A N 1
ATOM 702 C CA . ASP A 1 87 ? 22.219 -2.088 -20.201 1.00 92.94 87 ASP A CA 1
ATOM 703 C C . ASP A 1 87 ? 21.343 -2.957 -19.285 1.00 92.94 87 ASP A C 1
ATOM 705 O O . ASP A 1 87 ? 21.598 -3.031 -18.082 1.00 92.94 87 ASP A O 1
ATOM 709 N N . LEU A 1 88 ? 20.358 -3.665 -19.846 1.00 92.81 88 LEU A N 1
ATOM 710 C CA . LEU A 1 88 ? 19.486 -4.564 -19.092 1.00 92.81 88 LEU A CA 1
ATOM 711 C C . LEU A 1 88 ? 20.268 -5.725 -18.446 1.00 92.81 88 LEU A C 1
ATOM 713 O O . LEU A 1 88 ? 20.108 -5.988 -17.252 1.00 92.81 88 LEU A O 1
ATOM 717 N N . VAL A 1 89 ? 21.156 -6.383 -19.200 1.00 92.44 89 VAL A N 1
ATOM 718 C CA . VAL A 1 89 ? 22.013 -7.464 -18.674 1.00 92.44 89 VAL A CA 1
ATOM 719 C C . VAL A 1 89 ? 22.952 -6.935 -17.586 1.00 92.44 89 VAL A C 1
ATOM 721 O O . VAL A 1 89 ? 23.088 -7.548 -16.526 1.00 92.44 89 VAL A O 1
ATOM 724 N N . LEU A 1 90 ? 23.571 -5.768 -17.798 1.00 92.81 90 LEU A N 1
ATOM 725 C CA . LEU A 1 90 ? 24.416 -5.130 -16.784 1.00 92.81 90 LEU A CA 1
ATOM 726 C C . LEU A 1 90 ? 23.629 -4.777 -15.518 1.00 92.81 90 LEU A C 1
ATOM 728 O O . LEU A 1 90 ? 24.178 -4.888 -14.416 1.00 92.81 90 LEU A O 1
ATOM 732 N N . TYR A 1 91 ? 22.364 -4.378 -15.654 1.00 93.12 91 TYR A N 1
ATOM 733 C CA . TYR A 1 91 ? 21.513 -4.107 -14.507 1.00 93.12 91 TYR A CA 1
ATOM 734 C C . TYR A 1 91 ? 21.214 -5.378 -13.713 1.00 93.12 91 TYR A C 1
ATOM 736 O O . TYR A 1 91 ? 21.451 -5.405 -12.504 1.00 93.12 91 TYR A O 1
ATOM 744 N N . ALA A 1 92 ? 20.799 -6.456 -14.377 1.00 91.25 92 ALA A N 1
ATOM 745 C CA . ALA A 1 92 ? 20.488 -7.720 -13.713 1.00 91.25 92 ALA A CA 1
ATOM 746 C C . ALA A 1 92 ? 21.706 -8.364 -13.029 1.00 91.25 92 ALA A C 1
ATOM 748 O O . ALA A 1 92 ? 21.597 -8.856 -11.902 1.00 91.25 92 ALA A O 1
ATOM 749 N N . GLU A 1 93 ? 22.871 -8.346 -13.685 1.00 91.19 93 GLU A N 1
ATOM 750 C CA . GLU A 1 93 ? 24.084 -9.009 -13.190 1.00 91.19 93 GLU A CA 1
ATOM 751 C C . GLU A 1 93 ? 24.856 -8.177 -12.160 1.00 91.19 93 GLU A C 1
ATOM 753 O O . GLU A 1 93 ? 25.466 -8.728 -11.240 1.00 91.19 93 GLU A O 1
ATOM 758 N N . LYS A 1 94 ? 24.896 -6.851 -12.338 1.00 90.38 94 LYS A N 1
ATOM 759 C CA . LYS A 1 94 ? 25.795 -5.960 -11.582 1.00 90.38 94 LYS A CA 1
ATOM 760 C C . LYS A 1 94 ? 25.065 -4.867 -10.812 1.00 90.38 94 LYS A C 1
ATOM 762 O O . LYS A 1 94 ? 25.725 -4.076 -10.140 1.00 90.38 94 LYS A O 1
ATOM 767 N N . GLY A 1 95 ? 23.739 -4.792 -10.917 1.00 88.62 95 GLY A N 1
ATOM 768 C CA . GLY A 1 95 ? 22.936 -3.751 -10.276 1.00 88.62 95 GLY A CA 1
ATOM 769 C C . GLY A 1 95 ? 23.202 -2.350 -10.828 1.00 88.62 95 GLY A C 1
ATOM 770 O O . GLY A 1 95 ? 22.945 -1.375 -10.129 1.00 88.62 95 GLY A O 1
ATOM 771 N N . ILE A 1 96 ? 23.749 -2.226 -12.045 1.00 90.94 96 ILE A N 1
ATOM 772 C CA . ILE A 1 96 ? 24.026 -0.934 -12.691 1.00 90.94 96 ILE A CA 1
ATOM 773 C C . ILE A 1 96 ? 22.734 -0.430 -13.348 1.00 90.94 96 ILE A C 1
ATOM 775 O O . ILE A 1 96 ? 22.319 -1.042 -14.327 1.00 90.94 96 ILE A O 1
ATOM 779 N N . PRO A 1 97 ? 22.092 0.648 -12.853 1.00 91.25 97 PRO A N 1
ATOM 780 C CA . PRO A 1 97 ? 20.821 1.119 -13.400 1.00 91.25 97 PRO A CA 1
ATOM 781 C C . PRO A 1 97 ? 20.910 1.468 -14.883 1.00 91.25 97 PRO A C 1
ATOM 783 O O . PRO A 1 97 ? 21.928 1.996 -15.345 1.00 91.25 97 PRO A O 1
ATOM 786 N N . ILE A 1 98 ? 19.808 1.255 -15.597 1.00 92.69 98 ILE A N 1
ATOM 787 C CA . ILE A 1 98 ? 19.687 1.643 -17.001 1.00 92.69 98 ILE A CA 1
ATOM 788 C C . ILE A 1 98 ? 19.778 3.163 -17.116 1.00 92.69 98 ILE A C 1
ATOM 790 O O . ILE A 1 98 ? 19.343 3.908 -16.236 1.00 92.69 98 ILE A O 1
ATOM 794 N N . THR A 1 99 ? 20.396 3.647 -18.193 1.00 87.00 99 THR A N 1
ATOM 795 C CA . THR A 1 99 ? 20.662 5.086 -18.355 1.00 87.00 99 THR A CA 1
ATOM 796 C C . THR A 1 99 ? 19.694 5.778 -19.302 1.00 87.00 99 THR A C 1
ATOM 798 O O . THR A 1 99 ? 19.511 6.996 -19.214 1.00 87.00 99 THR A O 1
ATOM 801 N N . LYS A 1 100 ? 19.095 5.016 -20.219 1.00 90.38 100 LYS A N 1
ATOM 802 C CA . LYS A 1 100 ? 18.172 5.502 -21.240 1.00 90.38 100 LYS A CA 1
ATOM 803 C C . LYS A 1 100 ? 17.090 4.467 -21.485 1.00 90.38 100 LYS A C 1
ATOM 805 O O . LYS A 1 100 ? 17.380 3.290 -21.653 1.00 90.38 100 LYS A O 1
ATOM 810 N N . MET A 1 101 ? 15.861 4.948 -21.554 1.00 93.69 101 MET A N 1
ATOM 811 C CA . MET A 1 101 ? 14.682 4.158 -21.858 1.00 93.69 101 MET A CA 1
ATOM 812 C C . MET A 1 101 ? 13.659 5.084 -22.511 1.00 93.69 101 MET A C 1
ATOM 814 O O . MET A 1 101 ? 13.609 6.275 -22.183 1.00 93.69 101 MET A O 1
ATOM 818 N N . SER A 1 102 ? 12.865 4.558 -23.438 1.00 91.12 102 SER A N 1
ATOM 819 C CA . SER A 1 102 ? 11.686 5.254 -23.956 1.00 91.12 102 SER A CA 1
ATOM 820 C C . SER A 1 102 ? 10.435 4.470 -23.574 1.00 91.12 102 SER A C 1
ATOM 822 O O . SER A 1 102 ? 10.452 3.241 -23.562 1.00 91.12 102 SER A O 1
ATOM 824 N N . ILE A 1 103 ? 9.369 5.178 -23.202 1.00 90.50 103 ILE A N 1
ATOM 825 C CA . ILE A 1 103 ? 8.080 4.582 -22.844 1.00 90.50 103 ILE A CA 1
ATOM 826 C C . ILE A 1 103 ? 7.028 5.224 -23.741 1.00 90.50 103 ILE A C 1
ATOM 828 O O . ILE A 1 103 ? 6.950 6.449 -23.850 1.00 90.50 103 ILE A O 1
ATOM 832 N N . SER A 1 104 ? 6.222 4.403 -24.404 1.00 86.31 104 SER A N 1
ATOM 833 C CA . SER A 1 104 ? 5.150 4.864 -25.284 1.00 86.31 104 SER A CA 1
ATOM 834 C C . SER A 1 104 ? 3.900 4.002 -25.129 1.00 86.31 104 SER A C 1
ATOM 836 O O . SER A 1 104 ? 3.980 2.839 -24.743 1.00 86.31 104 SER A O 1
ATOM 838 N N . SER A 1 105 ? 2.730 4.592 -25.385 1.00 78.00 105 SER A N 1
ATOM 839 C CA . SER A 1 105 ? 1.461 3.862 -25.443 1.00 78.00 105 SER A CA 1
ATOM 840 C C . SER A 1 105 ? 1.186 3.550 -26.896 1.00 78.00 105 SER A C 1
ATOM 842 O O . SER A 1 105 ? 1.167 4.436 -27.753 1.00 78.00 105 SER A O 1
ATOM 844 N N . SER A 1 106 ? 1.012 2.273 -27.171 1.00 62.50 106 SER A N 1
ATOM 845 C CA . SER A 1 106 ? 0.913 1.744 -28.519 1.00 62.50 106 SER A CA 1
ATOM 846 C C . SER A 1 106 ? -0.529 1.664 -29.030 1.00 62.50 106 SER A C 1
ATOM 848 O O . SER A 1 106 ? -0.760 1.547 -30.235 1.00 62.50 106 SER A O 1
ATOM 850 N N . ASN A 1 107 ? -1.518 1.783 -28.137 1.00 60.50 107 ASN A N 1
ATOM 851 C CA . ASN A 1 107 ? -2.932 1.644 -28.480 1.00 60.50 107 ASN A CA 1
ATOM 852 C C . ASN A 1 107 ? -3.729 2.963 -28.462 1.00 60.50 107 ASN A C 1
ATOM 854 O O . ASN A 1 107 ? -4.870 2.978 -28.928 1.00 60.50 107 ASN A O 1
ATOM 858 N N . GLY A 1 108 ? -3.177 4.066 -27.935 1.00 53.38 108 GLY A N 1
ATOM 859 C CA . GLY A 1 108 ? -3.881 5.354 -27.797 1.00 53.38 108 GLY A CA 1
ATOM 860 C C . GLY A 1 108 ? -5.157 5.310 -26.935 1.00 53.38 108 GLY A C 1
ATOM 861 O O . GLY A 1 108 ? -5.826 6.331 -26.788 1.00 53.38 108 GLY A O 1
ATOM 862 N N . LYS A 1 109 ? -5.502 4.143 -26.374 1.00 49.91 109 LYS A N 1
ATOM 863 C CA . LYS A 1 109 ? -6.633 3.894 -25.472 1.00 49.91 109 LYS A CA 1
ATOM 864 C C . LYS A 1 109 ? -6.226 4.071 -24.014 1.00 49.91 109 LYS A C 1
ATOM 866 O O . LYS A 1 109 ? -7.058 4.478 -23.210 1.00 49.91 109 LYS A O 1
ATOM 871 N N . VAL A 1 110 ? -4.960 3.814 -23.688 1.00 55.25 110 VAL A N 1
ATOM 872 C CA . VAL A 1 110 ? -4.386 4.057 -22.362 1.00 55.25 110 VAL A CA 1
ATOM 873 C C . VAL A 1 110 ? -3.561 5.338 -22.428 1.00 55.25 110 VAL A C 1
ATOM 875 O O . VAL A 1 110 ? -2.475 5.365 -23.013 1.00 55.25 110 VAL A O 1
ATOM 878 N N . GLN A 1 111 ? -4.085 6.425 -21.857 1.00 66.38 111 GLN A N 1
ATOM 879 C CA . GLN A 1 111 ? -3.255 7.579 -21.523 1.00 66.38 111 GLN A CA 1
ATOM 880 C C . GLN A 1 111 ? -2.247 7.104 -20.475 1.00 66.38 111 GLN A C 1
ATOM 882 O O . GLN A 1 111 ? -2.655 6.674 -19.398 1.00 66.38 111 GLN A O 1
ATOM 887 N N . ILE A 1 112 ? -0.948 7.155 -20.789 1.00 72.38 112 ILE A N 1
ATOM 888 C CA . ILE A 1 112 ? 0.085 6.817 -19.805 1.00 72.38 112 ILE A CA 1
ATOM 889 C C . ILE A 1 112 ? -0.034 7.831 -18.677 1.00 72.38 112 ILE A C 1
ATOM 891 O O . ILE A 1 112 ? 0.268 9.014 -18.849 1.00 72.38 112 ILE A O 1
ATOM 895 N N . LEU A 1 113 ? -0.520 7.369 -17.530 1.00 80.94 113 LEU A N 1
ATOM 896 C CA . LEU A 1 113 ? -0.511 8.165 -16.318 1.00 80.94 113 LEU A CA 1
ATOM 897 C C . LEU A 1 113 ? 0.957 8.433 -15.946 1.00 80.94 113 LEU A C 1
ATOM 899 O O . LEU A 1 113 ? 1.747 7.484 -15.931 1.00 80.94 113 LEU A O 1
ATOM 903 N N . PRO A 1 114 ? 1.345 9.677 -15.612 1.00 88.25 114 PRO A N 1
ATOM 904 C CA . PRO A 1 114 ? 2.716 9.993 -15.198 1.00 88.25 114 PRO A CA 1
ATOM 905 C C . PRO A 1 114 ? 3.242 9.094 -14.069 1.00 88.25 114 PRO A C 1
ATOM 907 O O . PRO A 1 114 ? 4.438 8.833 -13.974 1.00 88.25 114 PRO A O 1
ATOM 910 N N . GLN A 1 115 ? 2.347 8.592 -13.218 1.00 90.44 115 GLN A N 1
ATOM 911 C CA . GLN A 1 115 ? 2.649 7.670 -12.130 1.00 90.44 115 GLN A CA 1
ATOM 912 C C . GLN A 1 115 ? 3.117 6.297 -12.635 1.00 90.44 115 GLN A C 1
ATOM 914 O O . GLN A 1 115 ? 4.043 5.728 -12.065 1.00 90.44 115 GLN A O 1
ATOM 919 N N . ILE A 1 116 ? 2.545 5.787 -13.730 1.00 88.69 116 ILE A N 1
ATOM 920 C CA . ILE A 1 116 ? 2.972 4.521 -14.348 1.00 88.69 116 ILE A CA 1
ATOM 921 C C . ILE A 1 116 ? 4.378 4.670 -14.930 1.00 88.69 116 ILE A C 1
ATOM 923 O O . ILE A 1 116 ? 5.250 3.843 -14.672 1.00 88.69 116 ILE A O 1
ATOM 927 N N . GLU A 1 117 ? 4.640 5.774 -15.632 1.00 90.44 117 GLU A N 1
ATOM 928 C CA . GLU A 1 117 ? 5.980 6.093 -16.132 1.00 90.44 117 GLU A CA 1
ATOM 929 C C . GLU A 1 117 ? 6.997 6.207 -14.983 1.00 90.44 117 GLU A C 1
ATOM 931 O O . GLU A 1 117 ? 8.111 5.686 -15.065 1.00 90.44 117 GLU A O 1
ATOM 936 N N . LYS A 1 118 ? 6.612 6.842 -13.868 1.00 93.12 118 LYS A N 1
ATOM 937 C CA . LYS A 1 118 ? 7.444 6.920 -12.660 1.00 93.12 118 LYS A CA 1
ATOM 938 C C . LYS A 1 118 ? 7.722 5.550 -12.047 1.00 93.12 118 LYS A C 1
ATOM 940 O O . LYS A 1 118 ? 8.867 5.315 -11.674 1.00 93.12 118 LYS A O 1
ATOM 945 N N . ILE A 1 119 ? 6.737 4.653 -11.966 1.00 92.81 119 ILE A N 1
ATOM 946 C CA . ILE A 1 119 ? 6.939 3.276 -11.480 1.00 92.81 119 ILE A CA 1
ATOM 947 C C . ILE A 1 119 ? 7.951 2.541 -12.360 1.00 92.81 119 ILE A C 1
ATOM 949 O O . ILE A 1 119 ? 8.915 1.985 -11.843 1.00 92.81 119 ILE A O 1
ATOM 953 N N . ILE A 1 120 ? 7.803 2.604 -13.683 1.00 92.88 120 ILE A N 1
ATOM 954 C CA . ILE A 1 120 ? 8.730 1.951 -14.620 1.00 92.88 120 ILE A CA 1
ATOM 955 C C . ILE A 1 120 ? 10.143 2.528 -14.469 1.00 92.88 120 ILE A C 1
ATOM 957 O O . ILE A 1 120 ? 11.119 1.786 -14.366 1.00 92.88 120 ILE A O 1
ATOM 961 N N . ASN A 1 121 ? 10.263 3.851 -14.348 1.00 93.19 121 ASN A N 1
ATOM 962 C CA . ASN A 1 121 ? 11.541 4.488 -14.047 1.00 93.19 121 ASN A CA 1
ATOM 963 C C . ASN A 1 121 ? 12.114 4.042 -12.692 1.00 93.19 121 ASN A C 1
ATOM 965 O O . ASN A 1 121 ? 13.322 3.888 -12.578 1.00 93.19 121 ASN A O 1
ATOM 969 N N . ARG A 1 122 ? 11.297 3.798 -11.659 1.00 93.00 122 ARG A N 1
ATOM 970 C CA . ARG A 1 122 ? 11.783 3.253 -10.378 1.00 93.00 122 ARG A CA 1
ATOM 971 C C . ARG A 1 122 ? 12.290 1.821 -10.494 1.00 93.00 122 ARG A C 1
ATOM 973 O O . ARG A 1 122 ? 13.238 1.483 -9.790 1.00 93.00 122 ARG A O 1
ATOM 980 N N . ILE A 1 123 ? 11.687 1.019 -11.368 1.00 93.12 123 ILE A N 1
ATOM 981 C CA . ILE A 1 123 ? 12.101 -0.361 -11.635 1.00 93.12 123 ILE A CA 1
ATOM 982 C C . ILE A 1 123 ? 13.468 -0.389 -12.326 1.00 93.12 123 ILE A C 1
ATOM 984 O O . ILE A 1 123 ? 14.369 -1.070 -11.854 1.00 93.12 123 ILE A O 1
ATOM 988 N N . PHE A 1 124 ? 13.647 0.374 -13.405 1.00 94.00 124 PHE A N 1
ATOM 989 C CA . PHE A 1 124 ? 14.838 0.274 -14.262 1.00 94.00 124 PHE A CA 1
ATOM 990 C C . PHE A 1 124 ? 15.932 1.308 -13.957 1.00 94.00 124 PHE A C 1
ATOM 992 O O . PHE A 1 124 ? 17.110 1.097 -14.253 1.00 94.00 124 PHE A O 1
ATOM 999 N N . MET A 1 125 ? 15.550 2.436 -13.361 1.00 92.25 125 MET A N 1
ATOM 1000 C CA . MET A 1 125 ? 16.416 3.575 -13.052 1.00 92.25 125 MET A CA 1
ATOM 1001 C C . MET A 1 125 ? 16.254 4.010 -11.578 1.00 92.25 125 MET A C 1
ATOM 1003 O O . MET A 1 125 ? 15.913 5.171 -11.307 1.00 92.25 125 MET A O 1
ATOM 1007 N N . PRO A 1 126 ? 16.461 3.109 -10.592 1.00 88.12 126 PRO A N 1
ATOM 1008 C CA . PRO A 1 126 ? 16.268 3.442 -9.183 1.00 88.12 126 PRO A CA 1
ATOM 1009 C C . PRO A 1 126 ? 17.182 4.598 -8.720 1.00 88.12 126 PRO A C 1
ATOM 1011 O O . PRO A 1 126 ? 18.264 4.811 -9.280 1.00 88.12 126 PRO A O 1
ATOM 1014 N N . PRO A 1 127 ? 16.786 5.358 -7.678 1.00 81.12 127 PRO A N 1
ATOM 1015 C CA . PRO A 1 127 ? 17.600 6.442 -7.128 1.00 81.12 127 PRO A CA 1
ATOM 1016 C C . PRO A 1 127 ? 19.006 5.980 -6.706 1.00 81.12 127 PRO A C 1
ATOM 1018 O O . PRO A 1 127 ? 19.172 4.925 -6.098 1.00 81.12 127 PRO A O 1
ATOM 1021 N N . LYS A 1 128 ? 20.021 6.812 -6.987 1.00 69.31 128 LYS A N 1
ATOM 1022 C CA . LYS A 1 128 ? 21.457 6.477 -6.858 1.00 69.31 128 LYS A CA 1
ATOM 1023 C C . LYS A 1 128 ? 21.933 6.120 -5.443 1.00 69.31 128 LYS A C 1
ATOM 1025 O O . LYS A 1 128 ? 22.978 5.491 -5.317 1.00 69.31 128 LYS A O 1
ATOM 1030 N N . ASP A 1 129 ? 21.167 6.477 -4.415 1.00 70.81 129 ASP A N 1
ATOM 1031 C CA . ASP A 1 129 ? 21.540 6.274 -3.010 1.00 70.81 129 ASP A CA 1
ATOM 1032 C C . ASP A 1 129 ? 20.795 5.101 -2.351 1.00 70.81 129 ASP A C 1
ATOM 1034 O O . ASP A 1 129 ? 20.867 4.928 -1.135 1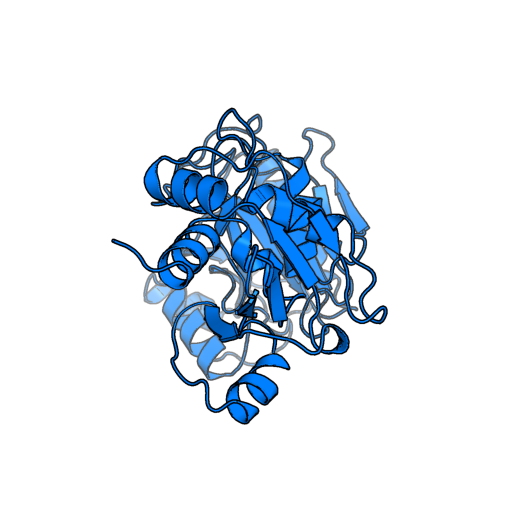.00 70.81 129 ASP A O 1
ATOM 1038 N N . GLY A 1 130 ? 20.034 4.317 -3.128 1.00 68.38 130 GLY A N 1
ATOM 1039 C CA . GLY A 1 130 ? 19.239 3.196 -2.609 1.00 68.38 130 GLY A CA 1
ATOM 1040 C C . GLY A 1 130 ? 18.105 3.616 -1.665 1.00 68.38 130 GLY A C 1
ATOM 1041 O O . GLY A 1 130 ? 17.492 2.763 -1.033 1.00 68.38 130 GLY A O 1
ATOM 1042 N N . GLN A 1 131 ? 17.828 4.920 -1.557 1.00 84.62 131 GLN A N 1
ATOM 1043 C CA . GLN A 1 131 ? 16.716 5.462 -0.783 1.00 84.62 131 GLN A CA 1
ATOM 1044 C C . GLN A 1 131 ? 15.489 5.622 -1.671 1.00 84.62 131 GLN A C 1
ATOM 1046 O O . GLN A 1 131 ? 15.559 6.143 -2.787 1.00 84.62 131 GLN A O 1
ATOM 1051 N N . PHE A 1 132 ? 14.348 5.212 -1.141 1.00 91.69 132 PHE A N 1
ATOM 1052 C CA . PHE A 1 132 ? 13.052 5.393 -1.769 1.00 91.69 132 PHE A CA 1
ATOM 1053 C C . PHE A 1 132 ? 12.508 6.783 -1.440 1.00 91.69 132 PHE A C 1
ATOM 1055 O O . PHE A 1 132 ? 12.696 7.288 -0.328 1.00 91.69 132 PHE A O 1
ATOM 1062 N N . LEU A 1 133 ? 11.815 7.435 -2.377 1.00 92.56 133 LEU A N 1
ATOM 1063 C CA . LEU A 1 133 ? 11.266 8.756 -2.080 1.00 92.56 133 LEU A CA 1
ATOM 1064 C C . LEU A 1 133 ? 10.030 8.621 -1.191 1.00 92.56 133 LEU A C 1
ATOM 1066 O O . LEU A 1 133 ? 9.130 7.838 -1.470 1.00 92.56 133 LEU A O 1
ATOM 1070 N N . VAL A 1 134 ? 9.940 9.447 -0.147 1.00 94.12 134 VAL A N 1
ATOM 1071 C CA . VAL A 1 134 ? 8.757 9.480 0.733 1.00 94.12 134 VAL A CA 1
ATOM 1072 C C . VAL A 1 134 ? 7.486 9.842 -0.047 1.00 94.12 134 VAL A C 1
ATOM 1074 O O . VAL A 1 134 ? 6.411 9.337 0.262 1.00 94.12 134 VAL A O 1
ATOM 1077 N N . SER A 1 135 ? 7.608 10.668 -1.091 1.00 94.31 135 SER A N 1
ATOM 1078 C CA . SER A 1 135 ? 6.496 11.022 -1.981 1.00 94.31 135 SER A CA 1
ATOM 1079 C C . SER A 1 135 ? 5.923 9.825 -2.740 1.00 94.31 135 SER A C 1
ATOM 1081 O O . SER A 1 135 ? 4.727 9.822 -3.032 1.00 94.31 135 SER A O 1
ATOM 1083 N N . ASP A 1 136 ? 6.739 8.800 -3.017 1.00 95.31 136 ASP A N 1
ATOM 1084 C CA . ASP A 1 136 ? 6.301 7.619 -3.765 1.00 95.31 136 ASP A CA 1
ATOM 1085 C C . ASP A 1 136 ? 5.225 6.838 -2.984 1.00 95.31 136 ASP A C 1
ATOM 1087 O O . ASP A 1 136 ? 4.384 6.189 -3.601 1.00 95.31 136 ASP A O 1
ATOM 1091 N N . ARG A 1 137 ? 5.165 6.973 -1.645 1.00 96.00 137 ARG A N 1
ATOM 1092 C CA . ARG A 1 137 ? 4.126 6.365 -0.794 1.00 96.00 137 ARG A CA 1
ATOM 1093 C C . ARG A 1 137 ? 2.715 6.754 -1.227 1.00 96.00 137 ARG A C 1
ATOM 1095 O O . ARG A 1 137 ? 1.881 5.887 -1.444 1.00 96.00 137 ARG A O 1
ATOM 1102 N N . ILE A 1 138 ? 2.434 8.047 -1.364 1.00 96.12 138 ILE A N 1
ATOM 1103 C CA . ILE A 1 138 ? 1.098 8.501 -1.779 1.00 96.12 138 ILE A CA 1
ATOM 1104 C C . ILE A 1 138 ? 0.963 8.396 -3.300 1.00 96.12 138 ILE A C 1
ATOM 1106 O O . ILE A 1 138 ? -0.054 7.917 -3.797 1.00 96.12 138 ILE A O 1
ATOM 1110 N N . GLU A 1 139 ? 1.985 8.840 -4.037 1.00 94.50 139 GLU A N 1
ATOM 1111 C CA . GLU A 1 139 ? 1.890 9.000 -5.488 1.00 94.50 139 GLU A CA 1
ATOM 1112 C C . GLU A 1 139 ? 1.848 7.661 -6.236 1.00 94.50 139 GLU A C 1
ATOM 1114 O O . GLU A 1 139 ? 1.039 7.491 -7.148 1.00 94.50 139 GLU A O 1
ATOM 1119 N N . LEU A 1 140 ? 2.723 6.721 -5.870 1.00 94.56 140 LEU A N 1
ATOM 1120 C CA . LEU A 1 140 ? 2.937 5.482 -6.620 1.00 94.56 140 LEU A CA 1
ATOM 1121 C C . LEU A 1 140 ? 2.348 4.273 -5.902 1.00 94.56 140 LEU A C 1
ATOM 1123 O O . LEU A 1 140 ? 1.675 3.476 -6.542 1.00 94.56 140 LEU A O 1
ATOM 1127 N N . ILE A 1 141 ? 2.559 4.154 -4.589 1.00 94.88 141 ILE A N 1
ATOM 1128 C CA . ILE A 1 141 ? 2.116 2.995 -3.803 1.00 94.88 141 ILE A CA 1
ATOM 1129 C C . ILE A 1 141 ? 0.612 3.087 -3.550 1.00 94.88 141 ILE A C 1
ATOM 1131 O O . ILE A 1 141 ? -0.136 2.235 -4.016 1.00 94.88 141 ILE A O 1
ATOM 1135 N N . TYR A 1 142 ? 0.126 4.139 -2.883 1.00 94.81 142 TYR A N 1
ATOM 1136 C CA . TYR A 1 142 ? -1.312 4.269 -2.613 1.00 94.81 142 TYR A CA 1
ATOM 1137 C C . TYR A 1 142 ? -2.083 4.458 -3.918 1.00 94.81 142 TYR A C 1
ATOM 1139 O O . TYR A 1 142 ? -3.112 3.821 -4.114 1.00 94.81 142 TYR A O 1
ATOM 1147 N N . GLY A 1 143 ? -1.558 5.271 -4.842 1.00 90.88 143 GLY A N 1
ATOM 1148 C CA . GLY A 1 143 ? -2.102 5.384 -6.195 1.00 90.88 143 GLY A CA 1
ATOM 1149 C C . GLY A 1 143 ? -2.184 4.028 -6.905 1.00 90.88 143 GLY A C 1
ATOM 1150 O O . GLY A 1 143 ? -3.247 3.655 -7.399 1.00 90.88 143 GLY A O 1
ATOM 1151 N N . GLY A 1 144 ? -1.102 3.249 -6.864 1.00 88.69 144 GLY A N 1
ATOM 1152 C CA . GLY A 1 144 ? -1.015 1.895 -7.408 1.00 88.69 144 GLY A CA 1
ATOM 1153 C C . GLY A 1 144 ? -2.042 0.927 -6.807 1.00 88.69 144 GLY A C 1
ATOM 1154 O O . GLY A 1 144 ? -2.657 0.125 -7.503 1.00 88.69 144 GLY A O 1
ATOM 1155 N N . LEU A 1 145 ? -2.287 1.025 -5.504 1.00 88.44 145 LEU A N 1
ATOM 1156 C CA . LEU A 1 145 ? -3.228 0.152 -4.806 1.00 88.44 145 LEU A CA 1
ATOM 1157 C C . LEU A 1 145 ? -4.696 0.570 -4.979 1.00 88.44 145 LEU A C 1
ATOM 1159 O O . LEU A 1 145 ? -5.566 -0.299 -4.987 1.00 88.44 145 LEU A O 1
ATOM 1163 N N . LEU A 1 146 ? -4.973 1.875 -5.098 1.00 90.12 146 LEU A N 1
ATOM 1164 C CA . LEU A 1 146 ? -6.301 2.463 -4.842 1.00 90.12 146 LEU A CA 1
ATOM 1165 C C . LEU A 1 146 ? -6.910 3.224 -6.032 1.00 90.12 146 LEU A C 1
ATOM 1167 O O . LEU A 1 146 ? -7.700 4.159 -5.856 1.00 90.12 146 LEU A O 1
ATOM 1171 N N . GLY A 1 147 ? -6.545 2.851 -7.254 1.00 84.19 147 GLY A N 1
ATOM 1172 C CA . GLY A 1 147 ? -7.162 3.374 -8.481 1.00 84.19 147 GLY A CA 1
ATOM 1173 C C . GLY A 1 147 ? -6.562 4.673 -9.034 1.00 84.19 147 GLY A C 1
ATOM 1174 O O . GLY A 1 147 ? -7.184 5.271 -9.905 1.00 84.19 147 GLY A O 1
ATOM 1175 N N . TYR A 1 148 ? -5.430 5.170 -8.514 1.00 87.00 148 TYR A N 1
ATOM 1176 C CA . TYR A 1 148 ? -4.932 6.543 -8.744 1.00 87.00 148 TYR A CA 1
ATOM 1177 C C . TYR A 1 148 ? -5.996 7.628 -8.517 1.00 87.00 148 TYR A C 1
ATOM 1179 O O . TYR A 1 148 ? -5.940 8.716 -9.092 1.00 87.00 148 TYR A O 1
ATOM 1187 N N . ASN A 1 149 ? -6.973 7.339 -7.657 1.00 85.31 149 ASN A N 1
ATOM 1188 C CA . ASN A 1 149 ? -7.972 8.311 -7.253 1.00 85.31 149 ASN A CA 1
ATOM 1189 C C . ASN A 1 149 ? -7.306 9.401 -6.409 1.00 85.31 149 ASN A C 1
ATOM 1191 O O . ASN A 1 149 ? -6.512 9.097 -5.517 1.00 85.31 149 ASN A O 1
ATOM 1195 N N . GLU A 1 150 ? -7.657 10.664 -6.658 1.00 90.94 150 GLU A N 1
ATOM 1196 C CA . GLU A 1 150 ? -7.178 11.778 -5.839 1.00 90.94 150 GLU A CA 1
ATOM 1197 C C . GLU A 1 150 ? -7.721 11.626 -4.406 1.00 90.94 150 GLU A C 1
ATOM 1199 O O . GLU A 1 150 ? -8.945 11.624 -4.210 1.00 90.94 150 GLU A O 1
ATOM 1204 N N . PRO A 1 151 ? -6.855 11.484 -3.389 1.00 95.50 151 PRO A N 1
ATOM 1205 C CA . PRO A 1 151 ? -7.318 11.276 -2.030 1.00 95.50 151 PRO A CA 1
ATOM 1206 C C . PRO A 1 151 ? -7.819 12.570 -1.390 1.00 95.50 151 PRO A C 1
ATOM 1208 O O . PRO A 1 151 ? -7.296 13.661 -1.615 1.00 95.50 151 PRO A O 1
ATOM 1211 N N . LYS A 1 152 ? -8.788 12.444 -0.482 1.00 96.75 152 LYS A N 1
ATOM 1212 C CA . LYS A 1 152 ? -9.211 13.540 0.400 1.00 96.75 152 LYS A CA 1
ATOM 1213 C C . LYS A 1 152 ? -8.501 13.417 1.741 1.00 96.75 152 LYS A C 1
ATOM 1215 O O . LYS A 1 152 ? -8.590 12.379 2.391 1.00 96.75 152 LYS A O 1
ATOM 1220 N N . ILE A 1 153 ? -7.850 14.482 2.200 1.00 97.88 153 ILE A N 1
ATOM 1221 C CA . ILE A 1 153 ? -7.340 14.546 3.575 1.00 97.88 153 ILE A CA 1
ATOM 1222 C C . ILE A 1 153 ? -8.542 14.694 4.515 1.00 97.88 153 ILE A C 1
ATOM 1224 O O . ILE A 1 153 ? -9.240 15.707 4.475 1.00 97.88 153 ILE A O 1
ATOM 1228 N N . VAL A 1 154 ? -8.795 13.686 5.351 1.00 97.38 154 VAL A N 1
ATOM 1229 C CA . VAL A 1 154 ? -9.902 13.692 6.331 1.00 97.38 154 VAL A CA 1
ATOM 1230 C C . VAL A 1 154 ? -9.442 14.055 7.739 1.00 97.38 154 VAL A C 1
ATOM 1232 O O . VAL A 1 154 ? -10.257 14.418 8.586 1.00 97.38 154 VAL A O 1
ATOM 1235 N N . TRP A 1 155 ? -8.135 13.992 7.991 1.00 98.25 155 TRP A N 1
ATOM 1236 C CA . TRP A 1 155 ? -7.519 14.470 9.220 1.00 98.25 155 TRP A CA 1
ATOM 1237 C C . TRP A 1 155 ? -6.031 14.763 9.007 1.00 98.25 155 TRP A C 1
ATOM 1239 O O . TRP A 1 155 ? -5.374 14.108 8.200 1.00 98.25 155 TRP A O 1
ATOM 1249 N N . SER A 1 156 ? -5.502 15.720 9.764 1.00 98.00 156 SER A N 1
ATOM 1250 C CA . SER A 1 156 ? -4.076 16.039 9.845 1.00 98.00 156 SER A CA 1
ATOM 1251 C C . SER A 1 156 ? -3.693 16.328 11.294 1.00 98.00 156 SER A C 1
ATOM 1253 O O . SER A 1 156 ? -4.448 17.001 12.008 1.00 98.00 156 SER A O 1
ATOM 1255 N N . SER A 1 157 ? -2.522 15.861 11.721 1.00 97.12 157 SER A N 1
ATOM 1256 C CA . SER A 1 157 ? -1.960 16.225 13.018 1.00 97.12 157 SER A CA 1
ATOM 1257 C C . SER A 1 157 ? -1.570 17.704 13.047 1.00 97.12 157 SER A C 1
ATOM 1259 O O . SER A 1 157 ? -1.217 18.302 12.033 1.00 97.12 157 SER A O 1
ATOM 1261 N N . SER A 1 158 ? -1.645 18.311 14.231 1.00 94.25 158 SER A N 1
ATOM 1262 C CA . SER A 1 158 ? -1.085 19.640 14.497 1.00 94.25 158 SER A CA 1
ATOM 1263 C C . SER A 1 158 ? 0.348 19.588 15.040 1.00 94.25 158 SER A C 1
ATOM 1265 O O . SER A 1 158 ? 0.956 20.640 15.239 1.00 94.25 158 SER A O 1
ATOM 1267 N N . LYS A 1 159 ? 0.875 18.386 15.317 1.00 90.81 159 LYS A N 1
ATOM 1268 C CA . LYS A 1 159 ? 2.183 18.153 15.954 1.00 90.81 159 LYS A CA 1
ATOM 1269 C C . LYS A 1 159 ? 3.208 17.532 15.008 1.00 90.81 159 LYS A C 1
ATOM 1271 O O . LYS A 1 159 ? 4.404 17.728 15.204 1.00 90.81 159 LYS A O 1
ATOM 1276 N N . SER A 1 160 ? 2.743 16.770 14.025 1.00 90.56 160 SER A N 1
ATOM 1277 C CA . SER A 1 160 ? 3.563 15.996 13.095 1.00 90.56 160 SER A CA 1
ATOM 1278 C C . SER A 1 160 ? 2.992 16.074 11.677 1.00 90.56 160 SER A C 1
ATOM 1280 O O . SER A 1 160 ? 1.873 16.540 11.472 1.00 90.56 160 SER A O 1
ATOM 1282 N N . ASP A 1 161 ? 3.741 15.577 10.692 1.00 93.25 161 ASP A N 1
ATOM 1283 C CA . ASP A 1 161 ? 3.296 15.504 9.290 1.00 93.25 161 ASP A CA 1
ATOM 1284 C C . ASP A 1 161 ? 2.306 14.345 9.032 1.00 93.25 161 ASP A C 1
ATOM 1286 O O . ASP A 1 161 ? 2.122 13.917 7.891 1.00 93.25 161 ASP A O 1
ATOM 1290 N N . LEU A 1 162 ? 1.698 13.791 10.088 1.00 97.25 162 LEU A N 1
ATOM 1291 C CA . LEU A 1 162 ? 0.731 12.706 9.976 1.00 97.25 162 LEU A CA 1
ATOM 1292 C C . LEU A 1 162 ? -0.585 13.204 9.395 1.00 97.25 162 LEU A C 1
ATOM 1294 O O . LEU A 1 162 ? -1.191 14.158 9.888 1.00 97.25 162 LEU A O 1
ATOM 1298 N N . ILE A 1 163 ? -1.068 12.483 8.393 1.00 98.31 163 ILE A N 1
ATOM 1299 C CA . ILE A 1 163 ? -2.376 12.703 7.783 1.00 98.31 163 ILE A CA 1
ATOM 1300 C C . ILE A 1 163 ? -3.133 11.385 7.651 1.00 98.31 163 ILE A C 1
ATOM 1302 O O . ILE A 1 163 ? -2.532 10.312 7.604 1.00 98.31 163 ILE A O 1
ATOM 1306 N N . VAL A 1 164 ? -4.457 11.473 7.562 1.00 98.62 164 VAL A N 1
ATOM 1307 C CA . VAL A 1 164 ? -5.325 10.366 7.145 1.00 98.62 164 VAL A CA 1
ATOM 1308 C C . VAL A 1 164 ? -5.979 10.744 5.828 1.00 98.62 164 VAL A C 1
ATOM 1310 O O . VAL A 1 164 ? -6.607 11.800 5.704 1.00 98.62 164 VAL A O 1
ATOM 1313 N N . LEU A 1 165 ? -5.810 9.867 4.847 1.00 98.25 165 LEU A N 1
ATOM 1314 C CA . LEU A 1 165 ? -6.316 10.001 3.492 1.00 98.25 165 LEU A CA 1
ATOM 1315 C C . LEU A 1 165 ? -7.536 9.102 3.308 1.00 98.25 165 LEU A C 1
ATOM 1317 O O . LEU A 1 165 ? -7.554 7.977 3.800 1.00 98.25 165 LEU A O 1
ATOM 1321 N N . LYS A 1 166 ? -8.531 9.598 2.575 1.00 97.19 166 LYS A N 1
ATOM 1322 C CA . LYS A 1 166 ? -9.696 8.853 2.100 1.00 97.19 166 LYS A CA 1
ATOM 1323 C C . LYS A 1 166 ? -9.615 8.699 0.585 1.00 97.19 166 LYS A C 1
ATOM 1325 O O . LYS A 1 166 ? -9.600 9.705 -0.126 1.00 97.19 166 LYS A O 1
ATOM 1330 N N . TYR A 1 167 ? -9.666 7.462 0.113 1.00 96.44 167 TYR A N 1
ATOM 1331 C CA . TYR A 1 167 ? -9.836 7.101 -1.290 1.00 96.44 167 TYR A CA 1
ATOM 1332 C C . TYR A 1 167 ? -11.269 6.615 -1.498 1.00 96.44 167 TYR A C 1
ATOM 1334 O O . TYR A 1 167 ? -11.654 5.558 -0.998 1.00 96.44 167 TYR A O 1
ATOM 1342 N N . GLU A 1 168 ? -12.080 7.413 -2.192 1.00 94.94 168 GLU A N 1
ATOM 1343 C CA . GLU A 1 168 ? -13.481 7.071 -2.462 1.00 94.94 168 GLU A CA 1
ATOM 1344 C C . GLU A 1 168 ? -13.565 5.919 -3.458 1.00 94.94 168 GLU A C 1
ATOM 1346 O O . GLU A 1 168 ? -13.014 6.016 -4.553 1.00 94.94 168 GLU A O 1
ATOM 1351 N N . LYS A 1 169 ? -14.252 4.835 -3.077 1.00 92.81 169 LYS A N 1
ATOM 1352 C CA . LYS A 1 169 ? -14.321 3.587 -3.857 1.00 92.81 169 LYS A CA 1
ATOM 1353 C C . LYS A 1 169 ? -12.940 3.100 -4.317 1.00 92.81 169 LYS A C 1
ATOM 1355 O O . LYS A 1 169 ? -12.796 2.608 -5.434 1.00 92.81 169 LYS A O 1
ATOM 1360 N N . GLY A 1 170 ? -11.929 3.260 -3.460 1.00 89.56 170 GLY A N 1
ATOM 1361 C CA . GLY A 1 170 ? -10.541 2.929 -3.774 1.00 89.56 170 GLY A CA 1
ATOM 1362 C C . GLY A 1 170 ? -10.308 1.444 -4.057 1.00 89.56 170 GLY A C 1
ATOM 1363 O O . GLY A 1 170 ? -9.363 1.116 -4.766 1.00 89.56 170 GLY A O 1
ATOM 1364 N N . TYR A 1 171 ? -11.162 0.550 -3.544 1.00 89.62 171 TYR A N 1
ATOM 1365 C CA . TYR A 1 171 ? -11.014 -0.891 -3.743 1.00 89.62 171 TYR A CA 1
ATOM 1366 C C . TYR A 1 171 ? -12.356 -1.626 -3.665 1.00 89.62 171 TYR A C 1
ATOM 1368 O O . TYR A 1 171 ? -13.069 -1.480 -2.677 1.00 89.62 171 TYR A O 1
ATOM 1376 N N . ASP A 1 172 ? -12.717 -2.399 -4.695 1.00 87.06 172 ASP A N 1
ATOM 1377 C CA . ASP A 1 172 ? -13.930 -3.239 -4.743 1.00 87.06 172 ASP A CA 1
ATOM 1378 C C . ASP A 1 172 ? -15.229 -2.548 -4.278 1.00 87.06 172 ASP A C 1
ATOM 1380 O O . ASP A 1 172 ? -16.117 -3.136 -3.661 1.00 87.06 172 ASP A O 1
ATOM 1384 N N . GLY A 1 173 ? -15.354 -1.254 -4.588 1.00 89.62 173 GLY A N 1
ATOM 1385 C CA . GLY A 1 173 ? -16.506 -0.428 -4.219 1.00 89.62 173 GLY A CA 1
ATOM 1386 C C . GLY A 1 173 ? -16.505 0.095 -2.776 1.00 89.62 173 GLY A C 1
ATOM 1387 O O . GLY A 1 173 ? -17.409 0.858 -2.426 1.00 89.62 173 GLY A O 1
ATOM 1388 N N . TYR A 1 174 ? -15.502 -0.253 -1.969 1.00 93.88 174 TYR A N 1
ATOM 1389 C CA . TYR A 1 174 ? -15.269 0.277 -0.627 1.00 93.88 174 TYR A CA 1
ATOM 1390 C C . TYR A 1 174 ? -14.428 1.551 -0.658 1.00 93.88 174 TYR A C 1
ATOM 1392 O O . TYR A 1 174 ? -13.506 1.705 -1.464 1.00 93.88 174 TYR A O 1
ATOM 1400 N N . ASP A 1 175 ? -14.723 2.450 0.274 1.00 96.19 175 ASP A N 1
ATOM 1401 C CA . ASP A 1 175 ? -13.817 3.534 0.615 1.00 96.19 175 ASP A CA 1
ATOM 1402 C C . ASP A 1 175 ? -12.637 2.966 1.406 1.00 96.19 175 ASP A C 1
ATOM 1404 O O . ASP A 1 175 ? -12.816 2.123 2.290 1.00 96.19 175 ASP A O 1
ATOM 1408 N N . VAL A 1 176 ? -11.435 3.455 1.111 1.00 96.88 176 VAL A N 1
ATOM 1409 C CA . VAL A 1 176 ? -10.214 3.071 1.826 1.00 96.88 176 VAL A CA 1
ATOM 1410 C C . VAL A 1 176 ? -9.676 4.280 2.565 1.00 96.88 176 VAL A C 1
ATOM 1412 O O . VAL A 1 176 ? -9.455 5.342 1.976 1.00 96.88 176 VAL A O 1
ATOM 1415 N N . PHE A 1 177 ? -9.464 4.117 3.865 1.00 97.88 177 PHE A N 1
ATOM 1416 C CA . PHE A 1 177 ? -8.827 5.113 4.709 1.00 97.88 177 PHE A CA 1
ATOM 1417 C C . PHE A 1 177 ? -7.446 4.612 5.098 1.00 97.88 177 PHE A C 1
ATOM 1419 O O . PHE A 1 177 ? -7.302 3.475 5.544 1.00 97.88 177 PHE A O 1
ATOM 1426 N N . VAL A 1 178 ? -6.434 5.455 4.929 1.00 98.19 178 VAL A N 1
ATOM 1427 C CA . VAL A 1 178 ? -5.041 5.073 5.168 1.00 98.19 178 VAL A CA 1
ATOM 1428 C C . VAL A 1 178 ? -4.269 6.235 5.781 1.00 98.19 178 VAL A C 1
ATOM 1430 O O . VAL A 1 178 ? -4.445 7.392 5.383 1.00 98.19 178 VAL A O 1
ATOM 1433 N N . SER A 1 179 ? -3.437 5.954 6.781 1.00 98.44 179 SER A N 1
ATOM 1434 C CA . SER A 1 179 ? -2.524 6.956 7.325 1.00 98.44 179 SER A CA 1
ATOM 1435 C C . SER A 1 179 ? -1.372 7.228 6.361 1.00 98.44 179 SER A C 1
ATOM 1437 O O . SER A 1 179 ? -1.016 6.405 5.522 1.00 98.44 179 SER A O 1
ATOM 1439 N N . SER A 1 180 ? -0.769 8.402 6.466 1.00 98.00 180 SER A N 1
ATOM 1440 C CA . SER A 1 180 ? 0.514 8.689 5.839 1.00 98.00 180 SER A CA 1
ATOM 1441 C C . SER A 1 180 ? 1.355 9.501 6.804 1.00 98.00 180 SER A C 1
ATOM 1443 O O . SER A 1 180 ? 0.981 10.612 7.178 1.00 98.00 180 SER A O 1
ATOM 1445 N N . GLY A 1 181 ? 2.515 8.958 7.154 1.00 97.00 181 GLY A N 1
ATOM 1446 C CA . GLY A 1 181 ? 3.565 9.656 7.882 1.00 97.00 181 GLY A CA 1
ATOM 1447 C C . GLY A 1 181 ? 4.196 8.823 8.992 1.00 97.00 181 GLY A C 1
ATOM 1448 O O . GLY A 1 181 ? 5.299 9.155 9.421 1.00 97.00 181 GLY A O 1
ATOM 1449 N N . PHE A 1 182 ? 3.587 7.704 9.397 1.00 97.12 182 PHE A N 1
ATOM 1450 C CA . PHE A 1 182 ? 4.209 6.777 10.347 1.00 97.12 182 PHE A CA 1
ATOM 1451 C C . PHE A 1 182 ? 5.461 6.113 9.772 1.00 97.12 182 PHE A C 1
ATOM 1453 O O . PHE A 1 182 ? 6.363 5.738 10.516 1.00 97.12 182 PHE A O 1
ATOM 1460 N N . THR A 1 183 ? 5.582 6.055 8.449 1.00 96.56 183 THR A N 1
ATOM 1461 C CA . THR A 1 183 ? 6.799 5.603 7.763 1.00 96.56 183 THR A CA 1
ATOM 1462 C C . THR A 1 183 ? 7.781 6.726 7.414 1.00 96.56 183 THR A C 1
ATOM 1464 O O . THR A 1 183 ? 8.811 6.470 6.782 1.00 96.56 183 THR A O 1
ATOM 1467 N N . ASN A 1 184 ? 7.517 7.978 7.814 1.00 95.50 184 ASN A N 1
ATOM 1468 C CA . ASN A 1 184 ? 8.465 9.074 7.596 1.00 95.50 184 ASN A CA 1
ATOM 1469 C C . ASN A 1 184 ? 9.753 8.818 8.404 1.00 95.50 184 ASN A C 1
ATOM 1471 O O . ASN A 1 184 ? 9.666 8.603 9.614 1.00 95.50 184 ASN A O 1
ATOM 1475 N N . PRO A 1 185 ? 10.956 8.919 7.802 1.00 90.69 185 PRO A N 1
ATOM 1476 C CA . PRO A 1 185 ? 12.213 8.611 8.495 1.00 90.69 185 PRO A CA 1
ATOM 1477 C C . PRO A 1 185 ? 12.446 9.392 9.800 1.00 90.69 185 PRO A C 1
ATOM 1479 O O . PRO A 1 185 ? 13.149 8.918 10.687 1.00 90.69 185 PRO A O 1
ATOM 1482 N N . GLY A 1 186 ? 11.863 10.590 9.925 1.00 89.38 186 GLY A N 1
ATOM 1483 C CA . GLY A 1 186 ? 12.025 11.463 11.090 1.00 89.38 186 GLY A CA 1
ATOM 1484 C C . GLY A 1 186 ? 11.092 11.180 12.273 1.00 89.38 186 GLY A C 1
ATOM 1485 O O . GLY A 1 186 ? 11.304 11.767 13.331 1.00 89.38 186 GLY A O 1
ATOM 1486 N N . ILE A 1 187 ? 10.075 10.319 12.133 1.00 91.00 187 ILE A N 1
ATOM 1487 C CA . ILE A 1 187 ? 9.042 10.150 13.176 1.00 91.00 187 ILE A CA 1
ATOM 1488 C C . ILE A 1 187 ? 9.492 9.263 14.349 1.00 91.00 187 ILE A C 1
ATOM 1490 O O . ILE A 1 187 ? 8.964 9.346 15.458 1.00 91.00 187 ILE A O 1
ATOM 1494 N N . GLY A 1 188 ? 10.510 8.433 14.123 1.00 89.56 188 GLY A N 1
ATOM 1495 C CA . GLY A 1 188 ? 11.139 7.592 15.134 1.00 89.56 188 GLY A CA 1
ATOM 1496 C C . GLY A 1 188 ? 11.637 6.277 14.550 1.00 89.56 188 GLY A C 1
ATOM 1497 O O . GLY A 1 188 ? 11.840 6.168 13.344 1.00 89.56 188 GLY A O 1
ATOM 1498 N N . LYS A 1 189 ? 11.884 5.294 15.419 1.00 87.19 189 LYS A N 1
ATOM 1499 C CA . LYS A 1 189 ? 12.403 3.975 15.036 1.00 87.19 189 LYS A CA 1
ATOM 1500 C C . LYS A 1 189 ? 11.323 2.911 15.167 1.00 87.19 189 LYS A C 1
ATOM 1502 O O . LYS A 1 189 ? 10.504 2.983 16.079 1.00 87.19 189 LYS A O 1
ATOM 1507 N N . SER A 1 190 ? 11.383 1.907 14.303 1.00 87.56 190 SER A N 1
ATOM 1508 C CA . SER A 1 190 ? 10.516 0.737 14.365 1.00 87.56 190 SER A CA 1
ATOM 1509 C C . SER A 1 190 ? 11.125 -0.379 15.213 1.00 87.56 190 SER A C 1
ATOM 1511 O O . SER A 1 190 ? 12.348 -0.508 15.296 1.00 87.56 190 SER A O 1
ATOM 1513 N N . LEU A 1 191 ? 10.259 -1.209 15.798 1.00 87.06 191 LEU A N 1
ATOM 1514 C CA . LEU A 1 191 ? 10.617 -2.538 16.305 1.00 87.06 191 LEU A CA 1
ATOM 1515 C C . LEU A 1 191 ? 10.388 -3.644 15.262 1.00 87.06 191 LEU A C 1
ATOM 1517 O O . LEU A 1 191 ? 10.742 -4.793 15.514 1.00 87.06 191 LEU A O 1
ATOM 1521 N N . LEU A 1 192 ? 9.790 -3.315 14.113 1.00 89.56 192 LEU A N 1
ATOM 1522 C CA . LEU A 1 192 ? 9.587 -4.254 13.018 1.00 89.56 192 LEU A CA 1
ATOM 1523 C C . LEU A 1 192 ? 10.911 -4.531 12.305 1.00 89.56 192 LEU A C 1
ATOM 1525 O O . LEU A 1 192 ? 11.740 -3.638 12.110 1.00 89.56 192 LEU A O 1
ATOM 1529 N N . ALA A 1 193 ? 11.071 -5.783 11.892 1.00 86.25 193 ALA A N 1
ATOM 1530 C CA . ALA A 1 193 ? 12.153 -6.234 11.038 1.00 86.25 193 ALA A CA 1
ATOM 1531 C C . ALA A 1 193 ? 11.547 -6.841 9.773 1.00 86.25 193 ALA A C 1
ATOM 1533 O O . ALA A 1 193 ? 10.617 -7.642 9.859 1.00 86.25 193 ALA A O 1
ATOM 1534 N N . PHE A 1 194 ? 12.087 -6.455 8.621 1.00 88.56 194 PHE A N 1
ATOM 1535 C CA . PHE A 1 194 ? 11.715 -6.999 7.321 1.00 88.56 194 PHE A CA 1
ATOM 1536 C C . PHE A 1 194 ? 12.902 -7.771 6.747 1.00 88.56 194 PHE A C 1
ATOM 1538 O O . PHE A 1 194 ? 14.058 -7.452 7.041 1.00 88.56 194 PHE A O 1
ATOM 1545 N N . ASN A 1 195 ? 12.627 -8.791 5.938 1.00 85.94 195 ASN A N 1
ATOM 1546 C CA . ASN A 1 195 ? 13.686 -9.570 5.293 1.00 85.94 195 ASN A CA 1
ATOM 1547 C C . ASN A 1 195 ? 14.351 -8.763 4.165 1.00 85.94 195 ASN A C 1
ATOM 1549 O O . ASN A 1 195 ? 15.519 -8.969 3.844 1.00 85.94 195 ASN A O 1
ATOM 1553 N N . GLU A 1 196 ? 13.603 -7.824 3.595 1.00 86.38 196 GLU A N 1
ATOM 1554 C CA . GLU A 1 196 ? 13.936 -6.991 2.447 1.00 86.38 196 GLU A CA 1
ATOM 1555 C C . GLU A 1 196 ? 14.835 -5.807 2.833 1.00 86.38 196 GLU A C 1
ATOM 1557 O O . GLU A 1 196 ? 15.543 -5.256 1.988 1.00 86.38 196 GLU A O 1
ATOM 1562 N N . GLY A 1 197 ? 14.826 -5.401 4.108 1.00 87.88 197 GLY A N 1
ATOM 1563 C CA . GLY A 1 197 ? 15.627 -4.283 4.594 1.00 87.88 197 GLY A CA 1
ATOM 1564 C C . GLY A 1 197 ? 15.152 -3.693 5.926 1.00 87.88 197 GLY A C 1
ATOM 1565 O O . GLY A 1 197 ? 14.281 -4.246 6.598 1.00 87.88 197 GLY A O 1
ATOM 1566 N N . PRO A 1 198 ? 15.729 -2.554 6.346 1.00 92.06 198 PRO A N 1
ATOM 1567 C CA . PRO A 1 198 ? 15.314 -1.887 7.572 1.00 92.06 198 PRO A CA 1
ATOM 1568 C C . PRO A 1 198 ? 13.902 -1.306 7.440 1.00 92.06 198 PRO A C 1
ATOM 1570 O O . PRO A 1 198 ? 13.456 -0.937 6.356 1.00 92.06 198 PRO A O 1
ATOM 1573 N N . ALA A 1 199 ? 13.215 -1.152 8.565 1.00 94.31 199 ALA A N 1
ATOM 1574 C CA . ALA A 1 199 ? 11.976 -0.392 8.623 1.00 94.31 199 ALA A CA 1
ATOM 1575 C C . ALA A 1 199 ? 12.247 1.124 8.561 1.00 94.31 199 ALA A C 1
ATOM 1577 O O . ALA A 1 199 ? 13.166 1.624 9.218 1.00 94.31 199 ALA A O 1
ATOM 1578 N N . SER A 1 200 ? 11.426 1.868 7.817 1.00 94.56 200 SER A N 1
ATOM 1579 C CA . SER A 1 200 ? 11.450 3.337 7.801 1.00 94.56 200 SER A CA 1
ATOM 1580 C C . SER A 1 200 ? 10.432 3.914 8.785 1.00 94.56 200 SER A C 1
ATOM 1582 O O . SER A 1 200 ? 9.271 3.503 8.799 1.00 94.56 200 SER A O 1
ATOM 1584 N N . GLY A 1 201 ? 10.843 4.889 9.601 1.00 94.69 201 GLY A N 1
ATOM 1585 C CA . GLY A 1 201 ? 9.994 5.452 10.654 1.00 94.69 201 GLY A CA 1
ATOM 1586 C C . GLY A 1 201 ? 9.569 4.378 11.660 1.00 94.69 201 GLY A C 1
ATOM 1587 O O . GLY A 1 201 ? 10.389 3.587 12.126 1.00 94.69 201 GLY A O 1
ATOM 1588 N N . TYR A 1 202 ? 8.274 4.304 11.959 1.00 95.31 202 TYR A N 1
ATOM 1589 C CA . TYR A 1 202 ? 7.674 3.215 12.739 1.00 95.31 202 TYR A CA 1
ATOM 1590 C C . TYR A 1 202 ? 7.487 1.922 11.939 1.00 95.31 202 TYR A C 1
ATOM 1592 O O . TYR A 1 202 ? 7.158 0.893 12.526 1.00 95.31 202 TYR A O 1
ATOM 1600 N N . GLY A 1 203 ? 7.754 1.926 10.631 1.00 95.81 203 GLY A N 1
ATOM 1601 C CA . GLY A 1 203 ? 7.713 0.738 9.780 1.00 95.81 203 GLY A CA 1
ATOM 1602 C C . GLY A 1 203 ? 6.316 0.328 9.333 1.00 95.81 203 GLY A C 1
ATOM 1603 O O . GLY A 1 203 ? 6.177 -0.731 8.737 1.00 95.81 203 GLY A O 1
ATOM 1604 N N . TYR A 1 204 ? 5.281 1.125 9.597 1.00 97.25 204 TYR A N 1
ATOM 1605 C CA . TYR A 1 204 ? 3.925 0.798 9.174 1.00 97.25 204 TYR A CA 1
ATOM 1606 C C . TYR A 1 204 ? 3.061 2.017 8.881 1.00 97.25 204 TYR A C 1
ATOM 1608 O O . TYR A 1 204 ? 3.354 3.113 9.345 1.00 97.25 204 TYR A O 1
ATOM 1616 N N . GLU A 1 205 ? 1.961 1.796 8.170 1.00 98.19 205 GLU A N 1
ATOM 1617 C CA . GLU A 1 205 ? 0.827 2.712 8.042 1.00 98.19 205 GLU A CA 1
ATOM 1618 C C . GLU A 1 205 ? -0.461 1.958 8.402 1.00 98.19 205 GLU A C 1
ATOM 1620 O O . GLU A 1 205 ? -0.565 0.750 8.193 1.00 98.19 205 GLU A O 1
ATOM 1625 N N . LEU A 1 206 ? -1.437 2.650 8.984 1.00 98.19 206 LEU A N 1
ATOM 1626 C CA . LEU A 1 206 ? -2.712 2.069 9.401 1.00 98.19 206 LEU A CA 1
ATOM 1627 C C . LEU A 1 206 ? -3.726 2.179 8.260 1.00 98.19 206 LEU A C 1
ATOM 1629 O O . LEU A 1 206 ? -3.815 3.228 7.619 1.00 98.19 206 LEU A O 1
ATOM 1633 N N . MET A 1 207 ? -4.508 1.127 8.034 1.00 97.94 207 MET A N 1
ATOM 1634 C CA . MET A 1 207 ? -5.494 1.048 6.957 1.00 97.94 207 MET A CA 1
ATOM 1635 C C . MET A 1 207 ? -6.826 0.485 7.464 1.00 97.94 207 MET A C 1
ATOM 1637 O O . MET A 1 207 ? -6.848 -0.439 8.278 1.00 97.94 207 MET A O 1
ATOM 1641 N N . ILE A 1 208 ? -7.944 1.017 6.964 1.00 97.44 208 ILE A N 1
ATOM 1642 C CA . ILE A 1 208 ? -9.275 0.422 7.143 1.00 97.44 208 ILE A CA 1
ATOM 1643 C C . ILE A 1 208 ? -10.128 0.588 5.883 1.00 97.44 208 ILE A C 1
ATOM 1645 O O . ILE A 1 208 ? -10.049 1.605 5.188 1.00 97.44 208 ILE A O 1
ATOM 1649 N N . PHE A 1 209 ? -10.972 -0.405 5.615 1.00 96.56 209 PHE A N 1
ATOM 1650 C CA . PHE A 1 209 ? -11.956 -0.391 4.535 1.00 96.56 209 PHE A CA 1
ATOM 1651 C C . PHE A 1 209 ? -13.325 -0.073 5.122 1.00 96.56 209 PHE A C 1
ATOM 1653 O O . PHE A 1 209 ? -13.647 -0.491 6.234 1.00 96.56 209 PHE A O 1
ATOM 1660 N N . SER A 1 210 ? -14.141 0.662 4.378 1.00 95.25 210 SER A N 1
ATOM 1661 C CA . SER A 1 210 ? -15.474 1.055 4.818 1.00 95.25 210 SER A CA 1
ATOM 1662 C C . SER A 1 210 ? -16.443 1.119 3.652 1.00 95.25 210 SER A C 1
ATOM 1664 O O . SER A 1 210 ? -16.057 1.343 2.504 1.00 95.25 210 SER A O 1
ATOM 1666 N N . LYS A 1 211 ? -17.738 0.997 3.938 1.00 93.56 211 LYS A N 1
ATOM 1667 C CA . LYS A 1 211 ? -18.753 1.361 2.942 1.00 93.56 211 LYS A CA 1
ATOM 1668 C C . LYS A 1 211 ? -18.752 2.885 2.734 1.00 93.56 211 LYS A C 1
ATOM 1670 O O . LYS A 1 211 ? -18.484 3.604 3.695 1.00 93.56 211 LYS A O 1
ATOM 1675 N N . PRO A 1 212 ? -19.108 3.394 1.538 1.00 89.00 212 PRO A N 1
ATOM 1676 C CA . PRO A 1 212 ? -19.012 4.825 1.222 1.00 89.00 212 PRO A CA 1
ATOM 1677 C C . PRO A 1 212 ? -19.701 5.799 2.194 1.00 89.00 212 PRO A C 1
ATOM 1679 O O . PRO A 1 212 ? -19.247 6.930 2.369 1.00 89.00 212 PRO A O 1
ATOM 1682 N N . ASP A 1 213 ? -20.770 5.351 2.857 1.00 83.75 213 ASP A N 1
ATOM 1683 C CA . ASP A 1 213 ? -21.562 6.161 3.794 1.00 83.75 213 ASP A CA 1
ATOM 1684 C C . ASP A 1 213 ? -21.240 5.881 5.274 1.00 83.75 213 ASP A C 1
ATOM 1686 O O . ASP A 1 213 ? -21.824 6.488 6.176 1.00 83.75 213 ASP A O 1
ATOM 1690 N N . ASP A 1 214 ? -20.318 4.957 5.553 1.00 84.75 214 ASP A N 1
ATOM 1691 C CA . ASP A 1 214 ? -19.947 4.589 6.913 1.00 84.75 214 ASP A CA 1
ATOM 1692 C C . ASP A 1 214 ? -18.831 5.503 7.436 1.00 84.75 214 ASP A C 1
ATOM 1694 O O . ASP A 1 214 ? -17.666 5.457 7.029 1.00 84.75 214 ASP A O 1
ATOM 1698 N N . THR A 1 215 ? -19.237 6.356 8.375 1.00 88.00 215 THR A N 1
ATOM 1699 C CA . THR A 1 215 ? -18.385 7.339 9.050 1.00 88.00 215 THR A CA 1
ATOM 1700 C C . THR A 1 215 ? -17.761 6.812 10.341 1.00 88.00 215 THR A C 1
ATOM 1702 O O . THR A 1 215 ? -16.848 7.450 10.873 1.00 88.00 215 THR A O 1
ATOM 1705 N N . VAL A 1 216 ? -18.220 5.664 10.849 1.00 93.12 216 VAL A N 1
ATOM 1706 C CA . VAL A 1 216 ? -17.751 5.092 12.114 1.00 93.12 216 VAL A CA 1
ATOM 1707 C C . VAL A 1 216 ? -16.317 4.613 11.954 1.00 93.12 216 VAL A C 1
ATOM 1709 O O . VAL A 1 216 ? -15.445 5.062 12.694 1.00 93.12 216 VAL A O 1
ATOM 1712 N N . LEU A 1 217 ? -16.045 3.786 10.943 1.00 94.19 217 LEU A N 1
ATOM 1713 C CA . LEU A 1 217 ? -14.710 3.217 10.726 1.00 94.19 217 LEU A CA 1
ATOM 1714 C C . LEU A 1 217 ? -13.653 4.288 10.414 1.00 94.19 217 LEU A C 1
ATOM 1716 O O . LEU A 1 217 ? -12.532 4.219 10.914 1.00 94.19 217 LEU A O 1
ATOM 1720 N N . CYS A 1 218 ? -14.033 5.335 9.677 1.00 94.50 218 CYS A N 1
ATOM 1721 C CA . CYS A 1 218 ? -13.183 6.508 9.454 1.00 94.50 218 CYS A CA 1
ATOM 1722 C C . CYS A 1 218 ? -12.797 7.189 10.775 1.00 94.50 218 CYS A C 1
ATOM 1724 O O . CYS A 1 218 ? -11.620 7.460 11.030 1.00 94.50 218 CYS A O 1
ATOM 1726 N N . ARG A 1 219 ? -13.787 7.444 11.641 1.00 95.31 219 ARG A N 1
ATOM 1727 C CA . ARG A 1 219 ? -13.552 8.058 12.950 1.00 95.31 219 ARG A CA 1
ATOM 1728 C C . ARG A 1 219 ? -12.632 7.193 13.807 1.00 95.31 219 ARG A C 1
ATOM 1730 O O . ARG A 1 219 ? -11.736 7.739 14.446 1.00 95.31 219 ARG A O 1
ATOM 1737 N N . GLU A 1 220 ? -12.823 5.878 13.801 1.00 95.31 220 GLU A N 1
ATOM 1738 C CA . GLU A 1 220 ? -11.980 4.974 14.582 1.00 95.31 220 GLU A CA 1
ATOM 1739 C C . GLU A 1 220 ? -10.540 4.916 14.064 1.00 95.31 220 GLU A C 1
ATOM 1741 O O . GLU A 1 220 ? -9.621 5.010 14.877 1.00 95.31 220 GLU A O 1
ATOM 1746 N N . LEU A 1 221 ? -10.307 4.884 12.744 1.00 96.75 221 LEU A N 1
ATOM 1747 C CA . LEU A 1 221 ? -8.942 4.991 12.213 1.00 96.75 221 LEU A CA 1
ATOM 1748 C C . LEU A 1 221 ? -8.279 6.299 12.670 1.00 96.75 221 LEU A C 1
ATOM 1750 O O . LEU A 1 221 ? -7.152 6.282 13.161 1.00 96.75 221 LEU A O 1
ATOM 1754 N N . ILE A 1 222 ? -8.985 7.431 12.571 1.00 97.62 222 ILE A N 1
ATOM 1755 C CA . ILE A 1 222 ? -8.468 8.731 13.026 1.00 97.62 222 ILE A CA 1
ATOM 1756 C C . ILE A 1 222 ? -8.149 8.705 14.528 1.00 97.62 222 ILE A C 1
ATOM 1758 O O . ILE A 1 222 ? -7.129 9.256 14.944 1.00 97.62 222 ILE A O 1
ATOM 1762 N N . ASN A 1 223 ? -8.992 8.079 15.352 1.00 96.12 223 ASN A N 1
ATOM 1763 C CA . ASN A 1 223 ? -8.753 7.954 16.791 1.00 96.12 223 ASN A CA 1
ATOM 1764 C C . ASN A 1 223 ? -7.493 7.131 17.089 1.00 96.12 223 ASN A C 1
ATOM 1766 O O . ASN A 1 223 ? -6.698 7.536 17.937 1.00 96.12 223 ASN A O 1
ATOM 1770 N N . TRP A 1 224 ? -7.270 6.028 16.370 1.00 96.25 224 TRP A N 1
ATOM 1771 C CA . TRP A 1 224 ? -6.060 5.217 16.519 1.00 96.25 224 TRP A CA 1
ATOM 1772 C C . TRP A 1 224 ? -4.803 5.942 16.042 1.00 96.25 224 TRP A C 1
ATOM 1774 O O . TRP A 1 224 ? -3.791 5.924 16.739 1.00 96.25 224 TRP A O 1
ATOM 1784 N N . VAL A 1 225 ? -4.873 6.659 14.918 1.00 97.50 225 VAL A N 1
ATOM 1785 C CA . VAL A 1 225 ? -3.755 7.490 14.443 1.00 97.50 225 VAL A CA 1
ATOM 1786 C C . VAL A 1 225 ? -3.401 8.561 15.481 1.00 97.50 225 VAL A C 1
ATOM 1788 O O . VAL A 1 225 ? -2.234 8.692 15.846 1.00 97.50 225 VAL A O 1
ATOM 1791 N N . LYS A 1 226 ? -4.401 9.270 16.026 1.00 97.31 226 LYS A N 1
ATOM 1792 C CA . LYS A 1 226 ? -4.206 10.242 17.117 1.00 97.31 226 LYS A CA 1
ATOM 1793 C C . LYS A 1 226 ? -3.600 9.606 18.358 1.00 97.31 226 LYS A C 1
ATOM 1795 O O . LYS A 1 226 ? -2.698 10.181 18.948 1.00 97.31 226 LYS A O 1
ATOM 1800 N N . TYR A 1 227 ? -4.075 8.427 18.755 1.00 95.44 227 TYR A N 1
ATOM 1801 C CA . TYR A 1 227 ? -3.558 7.723 19.924 1.00 95.44 227 TYR A CA 1
ATOM 1802 C C . TYR A 1 227 ? -2.060 7.431 19.795 1.00 95.44 227 TYR A C 1
ATOM 1804 O O . TYR A 1 227 ? -1.304 7.694 20.734 1.00 95.44 227 TYR A O 1
ATOM 1812 N N . VAL A 1 228 ? -1.620 6.925 18.639 1.00 95.44 228 VAL A N 1
ATOM 1813 C CA . VAL A 1 228 ? -0.198 6.659 18.384 1.00 95.44 228 VAL A CA 1
ATOM 1814 C C . VAL A 1 228 ? 0.597 7.972 18.371 1.00 95.44 228 VAL A C 1
ATOM 1816 O O . VAL A 1 228 ? 1.625 8.046 19.038 1.00 95.44 228 VAL A O 1
ATOM 1819 N N . ASP A 1 229 ? 0.106 9.017 17.694 1.00 95.25 229 ASP A N 1
ATOM 1820 C CA . ASP A 1 229 ? 0.762 10.338 17.623 1.00 95.25 229 ASP A CA 1
ATOM 1821 C C . ASP A 1 229 ? 0.882 11.017 19.003 1.00 95.25 229 ASP A C 1
ATOM 1823 O O . ASP A 1 229 ? 1.912 11.598 19.342 1.00 95.25 229 ASP A O 1
ATOM 1827 N N . ASP A 1 230 ? -0.147 10.905 19.847 1.00 94.62 230 ASP A N 1
ATOM 1828 C CA . ASP A 1 230 ? -0.189 11.543 21.166 1.00 94.62 230 ASP A CA 1
ATOM 1829 C C . ASP A 1 230 ? 0.612 10.790 22.233 1.00 94.62 230 ASP A C 1
ATOM 1831 O O . ASP A 1 230 ? 1.131 11.410 23.165 1.00 94.62 230 ASP A O 1
ATOM 1835 N N . THR A 1 231 ? 0.681 9.459 22.141 1.00 93.19 231 THR A N 1
ATOM 1836 C CA . THR A 1 231 ? 1.232 8.617 23.216 1.00 93.19 231 THR A CA 1
ATOM 1837 C C . THR A 1 231 ? 2.545 7.929 22.863 1.00 93.19 231 THR A C 1
ATOM 1839 O O . THR A 1 231 ? 3.235 7.458 23.769 1.00 93.19 231 THR A O 1
ATOM 1842 N N . GLY A 1 232 ? 2.879 7.816 21.574 1.00 91.19 232 GLY A N 1
ATOM 1843 C CA . GLY A 1 232 ? 3.984 6.989 21.085 1.00 91.19 232 GLY A CA 1
ATOM 1844 C C . GLY A 1 232 ? 3.779 5.484 21.304 1.00 91.19 232 GLY A C 1
ATOM 1845 O O . GLY A 1 232 ? 4.720 4.708 21.154 1.00 91.19 232 GLY A O 1
ATOM 1846 N N . LYS A 1 233 ? 2.578 5.041 21.704 1.00 92.12 233 LYS A N 1
ATOM 1847 C CA . LYS A 1 233 ? 2.267 3.617 21.863 1.00 92.12 233 LYS A CA 1
ATOM 1848 C C . LYS A 1 233 ? 1.873 3.032 20.518 1.00 92.12 233 LYS A C 1
ATOM 1850 O O . LYS A 1 233 ? 0.856 3.410 19.949 1.00 92.12 233 LYS A O 1
ATOM 1855 N N . HIS A 1 234 ? 2.691 2.110 20.031 1.00 93.00 234 HIS A N 1
ATOM 1856 C CA . HIS A 1 234 ? 2.539 1.519 18.708 1.00 93.00 234 HIS A CA 1
ATOM 1857 C C . HIS A 1 234 ? 1.508 0.395 18.660 1.00 93.00 234 HIS A C 1
ATOM 1859 O O . HIS A 1 234 ? 1.275 -0.298 19.651 1.00 93.00 234 HIS A O 1
ATOM 1865 N N . ILE A 1 235 ? 0.971 0.203 17.458 1.00 92.56 235 ILE A N 1
ATOM 1866 C CA . ILE A 1 235 ? 0.126 -0.920 17.064 1.00 92.56 235 ILE A CA 1
ATOM 1867 C C . ILE A 1 235 ? 0.969 -1.803 16.144 1.00 92.56 235 ILE A C 1
ATOM 1869 O O . ILE A 1 235 ? 1.643 -1.289 15.252 1.00 92.56 235 ILE A O 1
ATOM 1873 N N . TYR A 1 236 ? 0.966 -3.109 16.383 1.00 90.62 236 TYR A N 1
ATOM 1874 C CA . TYR A 1 236 ? 1.776 -4.082 15.653 1.00 90.62 236 TYR A CA 1
ATOM 1875 C C . TYR A 1 236 ? 0.901 -5.169 15.015 1.00 90.62 236 TYR A C 1
ATOM 1877 O O . TYR A 1 236 ? -0.193 -5.445 15.513 1.00 90.62 236 TYR A O 1
ATOM 1885 N N . PRO A 1 237 ? 1.369 -5.801 13.923 1.00 87.38 237 PRO A N 1
ATOM 1886 C CA . PRO A 1 237 ? 0.674 -6.942 13.335 1.00 87.38 237 PRO A CA 1
ATOM 1887 C C . PRO A 1 237 ? 0.587 -8.089 14.348 1.00 87.38 237 PRO A C 1
ATOM 1889 O O . PRO A 1 237 ? 1.475 -8.248 15.189 1.00 87.38 237 PRO A O 1
ATOM 1892 N N . GLY A 1 238 ? -0.486 -8.877 14.287 1.00 88.00 238 GLY A N 1
ATOM 1893 C CA . GLY A 1 238 ? -0.719 -9.962 15.247 1.00 88.00 238 GLY A CA 1
ATOM 1894 C C . GLY A 1 238 ? -1.424 -9.520 16.535 1.00 88.00 238 GLY A C 1
ATOM 1895 O O . GLY A 1 238 ? -1.777 -10.360 17.355 1.00 88.00 238 GLY A O 1
ATOM 1896 N N . GLN A 1 239 ? -1.647 -8.216 16.733 1.00 93.88 239 GLN A N 1
ATOM 1897 C CA . GLN A 1 239 ? -2.333 -7.697 17.916 1.00 93.88 239 GLN A CA 1
ATOM 1898 C C . GLN A 1 239 ? -3.849 -7.623 17.725 1.00 93.88 239 GLN A C 1
ATOM 1900 O O . GLN A 1 239 ? -4.357 -7.483 16.611 1.00 93.88 239 GLN A O 1
ATOM 1905 N N . TYR A 1 240 ? -4.565 -7.638 18.847 1.00 95.50 240 TYR A N 1
ATOM 1906 C CA . TYR A 1 240 ? -5.951 -7.199 18.925 1.00 95.50 240 TYR A CA 1
ATOM 1907 C C . TYR A 1 240 ? -6.070 -5.939 19.785 1.00 95.50 240 TYR A C 1
ATOM 1909 O O . TYR A 1 240 ? -5.274 -5.696 20.694 1.00 95.50 240 TYR A O 1
ATOM 1917 N N . LEU A 1 241 ? -7.094 -5.146 19.500 1.00 94.69 241 LEU A N 1
ATOM 1918 C CA . LEU A 1 241 ? -7.453 -3.922 20.200 1.00 94.69 241 LEU A CA 1
ATOM 1919 C C . LEU A 1 241 ? -8.863 -4.095 20.761 1.00 94.69 241 LEU A C 1
ATOM 1921 O O . LEU A 1 241 ? -9.766 -4.490 20.029 1.00 94.69 241 LEU A O 1
ATOM 1925 N N . GLU A 1 242 ? -9.056 -3.807 22.045 1.00 93.69 242 GLU A N 1
ATOM 1926 C CA . GLU A 1 242 ? -10.326 -3.989 22.758 1.00 93.69 242 GLU A CA 1
ATOM 1927 C C . GLU A 1 242 ? -10.849 -2.645 23.271 1.00 93.69 242 GLU A C 1
ATOM 1929 O O . GLU A 1 242 ? -10.101 -1.867 23.871 1.00 93.69 242 GLU A O 1
ATOM 1934 N N . TYR A 1 243 ? -12.141 -2.386 23.063 1.00 89.44 243 TYR A N 1
ATOM 1935 C CA . TYR A 1 243 ? -12.817 -1.223 23.635 1.00 89.44 243 TYR A CA 1
ATOM 1936 C C . TYR A 1 243 ? -13.271 -1.509 25.068 1.00 89.44 243 TYR A C 1
ATOM 1938 O O . TYR A 1 243 ? -13.915 -2.522 25.336 1.00 89.44 243 TYR A O 1
ATOM 1946 N N . GLN A 1 244 ? -12.995 -0.588 25.995 1.00 86.69 244 GLN A N 1
ATOM 1947 C CA . GLN A 1 244 ? -13.395 -0.742 27.401 1.00 86.69 244 GLN A CA 1
ATOM 1948 C C . GLN A 1 244 ? -14.916 -0.703 27.576 1.00 86.69 244 GLN A C 1
ATOM 1950 O O . GLN A 1 244 ? -15.467 -1.360 28.458 1.00 86.69 244 GLN A O 1
ATOM 1955 N N . GLU A 1 245 ? -15.597 0.045 26.713 1.00 85.50 245 GLU A N 1
ATOM 1956 C CA . GLU A 1 245 ? -17.051 0.179 26.656 1.00 85.50 245 GLU A CA 1
ATOM 1957 C C . GLU A 1 245 ? -17.736 -1.071 26.078 1.00 85.50 245 GLU A C 1
ATOM 1959 O O . GLU A 1 245 ? -18.964 -1.147 26.037 1.00 85.50 245 GLU A O 1
ATOM 1964 N N . GLY A 1 246 ? -16.955 -2.058 25.629 1.00 88.62 246 GLY A N 1
ATOM 1965 C CA . GLY A 1 246 ? -17.419 -3.337 25.104 1.00 88.62 246 GLY A CA 1
ATOM 1966 C C . GLY A 1 246 ? -17.759 -3.323 23.616 1.00 88.62 246 GLY A C 1
ATOM 1967 O O . GLY A 1 246 ? -17.519 -4.328 22.955 1.00 88.62 246 GLY A O 1
ATOM 1968 N N . ALA A 1 247 ? -18.286 -2.225 23.067 1.00 92.12 247 ALA A N 1
ATOM 1969 C CA . ALA A 1 247 ? -18.493 -2.060 21.625 1.00 92.12 247 ALA A CA 1
ATOM 1970 C C . ALA A 1 247 ? -18.564 -0.590 21.198 1.00 92.12 247 ALA A C 1
ATOM 1972 O O . ALA A 1 247 ? -18.977 0.281 21.968 1.00 92.12 247 ALA A O 1
ATOM 1973 N N . ILE A 1 248 ? -18.213 -0.320 19.940 1.00 92.94 248 ILE A N 1
ATOM 1974 C CA . ILE A 1 248 ? -18.427 0.991 19.329 1.00 92.94 248 ILE A CA 1
ATOM 1975 C C . ILE A 1 248 ? -19.936 1.220 19.197 1.00 92.94 248 ILE A C 1
ATOM 1977 O O . ILE A 1 248 ? -20.671 0.391 18.655 1.00 92.94 248 ILE A O 1
ATOM 1981 N N . SER A 1 249 ? -20.401 2.373 19.680 1.00 90.31 249 SER A N 1
ATOM 1982 C CA . SER A 1 249 ? -21.822 2.729 19.682 1.00 90.31 249 SER A CA 1
ATOM 1983 C C . SER A 1 249 ? -22.457 2.600 18.290 1.00 90.31 249 SER A C 1
ATOM 1985 O O . SER A 1 249 ? -21.971 3.189 17.324 1.00 90.31 249 SER A O 1
ATOM 1987 N N . GLY A 1 250 ? -23.563 1.850 18.208 1.00 89.19 250 GLY A N 1
ATOM 1988 C CA . GLY A 1 250 ? -24.312 1.619 16.967 1.00 89.19 250 GLY A CA 1
ATOM 1989 C C . GLY A 1 250 ? -23.779 0.482 16.084 1.00 89.19 250 GLY A C 1
ATOM 1990 O O . GLY A 1 250 ? -24.295 0.291 14.983 1.00 89.19 250 GLY A O 1
ATOM 1991 N N . THR A 1 251 ? -22.782 -0.269 16.555 1.00 93.69 251 THR A N 1
ATOM 1992 C CA . THR A 1 251 ? -22.149 -1.381 15.829 1.00 93.69 251 THR A CA 1
ATOM 1993 C C . THR A 1 251 ? -22.044 -2.625 16.711 1.00 93.69 251 THR A C 1
ATOM 1995 O O . THR A 1 251 ? -22.150 -2.528 17.934 1.00 93.69 251 THR A O 1
ATOM 1998 N N . ASP A 1 252 ? -21.752 -3.766 16.093 1.00 93.44 252 ASP A N 1
ATOM 1999 C CA . ASP A 1 252 ? -21.402 -5.009 16.790 1.00 93.44 252 ASP A CA 1
ATOM 2000 C C . ASP A 1 252 ? -19.882 -5.144 17.008 1.00 93.44 252 ASP A C 1
ATOM 2002 O O . ASP A 1 252 ? -19.408 -6.181 17.472 1.00 93.44 252 ASP A O 1
ATOM 2006 N N . ILE A 1 253 ? -19.100 -4.114 16.660 1.00 95.69 253 ILE A N 1
ATOM 2007 C CA . ILE A 1 253 ? -17.638 -4.135 16.736 1.00 95.69 253 ILE A CA 1
ATOM 2008 C C . ILE A 1 253 ? -17.191 -3.844 18.172 1.00 95.69 253 ILE A C 1
ATOM 2010 O O . ILE A 1 253 ? -17.320 -2.726 18.672 1.00 95.69 253 ILE A O 1
ATOM 2014 N N . SER A 1 254 ? -16.607 -4.855 18.809 1.00 96.12 254 SER A N 1
ATOM 2015 C CA . SER A 1 254 ? -16.021 -4.813 20.156 1.00 96.12 254 SER A CA 1
ATOM 2016 C C . SER A 1 254 ? -14.524 -4.528 20.172 1.00 96.12 254 SER A C 1
ATOM 2018 O O . SER A 1 254 ? -13.945 -4.253 21.225 1.00 96.12 254 SER A O 1
ATOM 2020 N N . GLY A 1 255 ? -13.890 -4.585 19.008 1.00 96.06 255 GLY A N 1
ATOM 2021 C CA . GLY A 1 255 ? -12.459 -4.416 18.868 1.00 96.06 255 GLY A CA 1
ATOM 2022 C C . GLY A 1 255 ? -11.995 -4.564 17.430 1.00 96.06 255 GLY A C 1
ATOM 2023 O O . GLY A 1 255 ? -12.799 -4.756 16.517 1.00 96.06 255 GLY A O 1
ATOM 2024 N N . PHE A 1 256 ? -10.682 -4.522 17.247 1.00 97.25 256 PHE A N 1
ATOM 2025 C CA . PHE A 1 256 ? -10.037 -4.783 15.966 1.00 97.25 256 PHE A CA 1
ATOM 2026 C C . PHE A 1 256 ? -8.988 -5.873 16.114 1.00 97.25 256 PHE A C 1
ATOM 2028 O O . PHE A 1 256 ? -8.283 -5.907 17.119 1.00 97.25 256 PHE A O 1
ATOM 2035 N N . ILE A 1 257 ? -8.848 -6.722 15.104 1.00 96.81 257 ILE A N 1
ATOM 2036 C CA . ILE A 1 257 ? -7.615 -7.488 14.890 1.00 96.81 257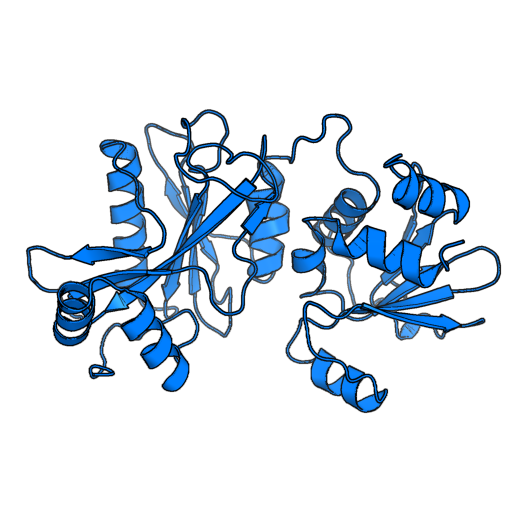 ILE A CA 1
ATOM 2037 C C . ILE A 1 257 ? -6.763 -6.776 13.842 1.00 96.81 257 ILE A C 1
ATOM 2039 O O . ILE A 1 257 ? -7.306 -6.130 12.940 1.00 96.81 257 ILE A O 1
ATOM 2043 N N . ILE A 1 258 ? -5.443 -6.882 13.984 1.00 96.44 258 ILE A N 1
ATOM 2044 C CA . ILE A 1 258 ? -4.469 -6.192 13.137 1.00 96.44 258 ILE A CA 1
ATOM 2045 C C . ILE A 1 258 ? -3.738 -7.204 12.262 1.00 96.44 258 ILE A C 1
ATOM 2047 O O . ILE A 1 258 ? -2.834 -7.909 12.716 1.00 96.44 258 ILE A O 1
ATOM 2051 N N . VAL A 1 259 ? -4.130 -7.253 10.994 1.00 92.69 259 VAL A N 1
ATOM 2052 C CA . VAL A 1 259 ? -3.637 -8.214 9.998 1.00 92.69 259 VAL A CA 1
ATOM 2053 C C . VAL A 1 259 ? -2.997 -7.478 8.817 1.00 92.69 259 VAL A C 1
ATOM 2055 O O . VAL A 1 259 ? -3.248 -6.286 8.636 1.00 92.69 259 VAL A O 1
ATOM 2058 N N . PRO A 1 260 ? -2.154 -8.131 8.003 1.00 89.69 260 PRO A N 1
ATOM 2059 C CA . PRO A 1 260 ? -1.852 -7.608 6.675 1.00 89.69 260 PRO A CA 1
ATOM 2060 C C . PRO A 1 260 ? -3.115 -7.650 5.788 1.00 89.69 260 PRO A C 1
ATOM 2062 O O . PRO A 1 260 ? -3.970 -8.518 5.987 1.00 89.69 260 PRO A O 1
ATOM 2065 N N . PRO A 1 261 ? -3.249 -6.752 4.797 1.00 86.62 261 PRO A N 1
ATOM 2066 C CA . PRO A 1 261 ? -4.207 -6.927 3.707 1.00 86.62 261 PRO A CA 1
ATOM 2067 C C . PRO A 1 261 ? -4.062 -8.298 3.025 1.00 86.62 261 PRO A C 1
ATOM 2069 O O . PRO A 1 261 ? -2.948 -8.782 2.839 1.00 86.62 261 PRO A O 1
ATOM 2072 N N . ILE A 1 262 ? -5.185 -8.921 2.661 1.00 81.56 262 ILE A N 1
ATOM 2073 C CA . ILE A 1 262 ? -5.252 -10.309 2.167 1.00 81.56 262 ILE A CA 1
ATOM 2074 C C . ILE A 1 262 ? -4.861 -10.409 0.688 1.00 81.56 262 ILE A C 1
ATOM 2076 O O . ILE A 1 262 ? -4.134 -11.315 0.294 1.00 81.56 262 ILE A O 1
ATOM 2080 N N . ASP A 1 263 ? -5.353 -9.492 -0.136 1.00 79.50 263 ASP A N 1
ATOM 2081 C CA . ASP A 1 263 ? -5.219 -9.499 -1.598 1.00 79.50 263 ASP A CA 1
ATOM 2082 C C . ASP A 1 263 ? -4.575 -8.205 -2.131 1.00 79.50 263 ASP A C 1
ATOM 2084 O O . ASP A 1 263 ? -4.676 -7.876 -3.313 1.00 79.50 263 ASP A O 1
ATOM 2088 N N . LEU A 1 264 ? -3.881 -7.477 -1.251 1.00 80.81 264 LEU A N 1
ATOM 2089 C CA . LEU A 1 264 ? -3.064 -6.319 -1.598 1.00 80.81 264 LEU A CA 1
ATOM 2090 C C . LEU A 1 264 ? -1.614 -6.533 -1.148 1.00 80.81 264 LEU A C 1
ATOM 2092 O O . LEU A 1 264 ? -1.390 -7.091 -0.070 1.00 80.81 264 LEU A O 1
ATOM 2096 N N . PRO A 1 265 ? -0.634 -6.002 -1.900 1.00 83.81 265 PRO A N 1
ATOM 2097 C CA . PRO A 1 265 ? 0.713 -5.767 -1.396 1.00 83.81 265 PRO A CA 1
ATOM 2098 C C . PRO A 1 265 ? 0.682 -5.102 -0.020 1.00 83.81 265 PRO A C 1
ATOM 2100 O O . PRO A 1 265 ? 0.137 -4.006 0.142 1.00 83.81 265 PRO A O 1
ATOM 2103 N N . HIS A 1 266 ? 1.255 -5.769 0.980 1.00 84.12 266 HIS A N 1
ATOM 2104 C CA . HIS A 1 266 ? 1.280 -5.259 2.349 1.00 84.12 266 HIS A CA 1
ATOM 2105 C C . HIS A 1 266 ? 2.586 -4.525 2.654 1.00 84.12 266 HIS A C 1
ATOM 2107 O O . HIS A 1 266 ? 2.541 -3.501 3.324 1.00 84.12 266 HIS A O 1
ATOM 2113 N N . LEU A 1 267 ? 3.724 -5.005 2.143 1.00 91.00 267 LEU A N 1
ATOM 2114 C CA . LEU A 1 267 ? 5.035 -4.371 2.278 1.00 91.00 267 LEU A CA 1
ATOM 2115 C C . LEU A 1 267 ? 5.257 -3.366 1.142 1.00 91.00 267 LEU A C 1
ATOM 2117 O O . LEU A 1 267 ? 4.862 -3.624 0.009 1.00 91.00 267 LEU A O 1
ATOM 2121 N N . PHE A 1 268 ? 5.901 -2.236 1.427 1.00 93.06 268 PHE A N 1
ATOM 2122 C CA . PHE A 1 268 ? 6.174 -1.207 0.428 1.00 93.06 268 PHE A CA 1
ATOM 2123 C C . PHE A 1 268 ? 7.488 -0.450 0.676 1.00 93.06 268 PHE A C 1
ATOM 2125 O O . PHE A 1 268 ? 7.876 -0.239 1.831 1.00 93.06 268 PHE A O 1
ATOM 2132 N N . PRO A 1 269 ? 8.177 -0.002 -0.391 1.00 93.69 269 PRO A N 1
ATOM 2133 C CA . PRO A 1 269 ? 9.408 0.776 -0.283 1.00 93.69 269 PRO A CA 1
ATOM 2134 C C . PRO A 1 269 ? 9.127 2.230 0.130 1.00 93.69 269 PRO A C 1
ATOM 2136 O O . PRO A 1 269 ? 8.304 2.912 -0.476 1.00 93.69 269 PRO A O 1
ATOM 2139 N N . VAL A 1 270 ? 9.824 2.758 1.140 1.00 94.56 270 VAL A N 1
ATOM 2140 C CA . VAL A 1 270 ? 9.660 4.157 1.574 1.00 94.56 270 VAL A CA 1
ATOM 2141 C C . VAL A 1 270 ? 10.874 4.673 2.346 1.00 94.56 270 VAL A C 1
ATOM 2143 O O . VAL A 1 270 ? 11.375 4.039 3.274 1.00 94.56 270 VAL A O 1
ATOM 2146 N N . GLY A 1 271 ? 11.340 5.873 1.995 1.00 91.19 271 GLY A N 1
ATOM 2147 C CA . GLY A 1 271 ? 12.436 6.534 2.696 1.00 91.19 271 GLY A CA 1
ATOM 2148 C C . GLY A 1 271 ? 13.706 5.682 2.734 1.00 91.19 271 GLY A C 1
ATOM 2149 O O . GLY A 1 271 ? 14.289 5.346 1.706 1.00 91.19 271 GLY A O 1
ATOM 2150 N N . VAL A 1 272 ? 14.141 5.338 3.945 1.00 87.56 272 VAL A N 1
ATOM 2151 C CA . VAL A 1 272 ? 15.392 4.599 4.188 1.00 87.56 272 VAL A CA 1
ATOM 2152 C C . VAL A 1 272 ? 15.232 3.076 4.140 1.00 87.56 272 VAL A C 1
ATOM 2154 O O . VAL A 1 272 ? 16.195 2.364 4.415 1.00 87.56 272 VAL A O 1
ATOM 2157 N N . GLY A 1 273 ? 14.036 2.566 3.843 1.00 92.44 273 GLY A N 1
ATOM 2158 C CA . GLY A 1 273 ? 13.760 1.135 3.881 1.00 92.44 273 GLY A CA 1
ATOM 2159 C C . GLY A 1 273 ? 12.317 0.808 3.519 1.00 92.44 273 GLY A C 1
ATOM 2160 O O . GLY A 1 273 ? 11.838 1.236 2.474 1.00 92.44 273 GLY A O 1
ATOM 2161 N N . TYR A 1 274 ? 11.629 0.057 4.375 1.00 94.25 274 TYR A N 1
ATOM 2162 C CA . TYR A 1 274 ? 10.292 -0.463 4.086 1.00 94.25 274 TYR A CA 1
ATOM 2163 C C . TYR A 1 274 ? 9.257 -0.070 5.140 1.00 94.25 274 TYR A C 1
ATOM 2165 O O . TYR A 1 274 ? 9.582 0.229 6.295 1.00 94.25 274 TYR A O 1
ATOM 2173 N N . GLY A 1 275 ? 7.999 -0.066 4.717 1.00 95.44 275 GLY A N 1
ATOM 2174 C CA . GLY A 1 275 ? 6.824 0.018 5.569 1.00 95.44 275 GLY A CA 1
ATOM 2175 C C . GLY A 1 275 ? 5.854 -1.115 5.258 1.00 95.44 275 GLY A C 1
ATOM 2176 O O . GLY A 1 275 ? 5.928 -1.708 4.188 1.00 95.44 275 GLY A O 1
ATOM 2177 N N . THR A 1 276 ? 4.945 -1.410 6.184 1.00 95.31 276 THR A N 1
ATOM 2178 C CA . THR A 1 276 ? 3.844 -2.357 5.964 1.00 95.31 276 THR A CA 1
ATOM 2179 C C . THR A 1 276 ? 2.477 -1.737 6.252 1.00 95.31 276 THR A C 1
ATOM 2181 O O . THR A 1 276 ? 2.364 -0.838 7.085 1.00 95.31 276 THR A O 1
ATOM 2184 N N . PHE A 1 277 ? 1.420 -2.205 5.597 1.00 96.31 277 PHE A N 1
ATOM 2185 C CA . PHE A 1 277 ? 0.051 -1.839 5.954 1.00 96.31 277 PHE A CA 1
ATOM 2186 C C . PHE A 1 277 ? -0.471 -2.707 7.097 1.00 96.31 277 PHE A C 1
ATOM 2188 O O . PHE A 1 277 ? -0.474 -3.934 7.019 1.00 96.31 277 PHE A O 1
ATOM 2195 N N . LEU A 1 278 ? -0.962 -2.052 8.146 1.00 96.75 278 LEU A N 1
ATOM 2196 C CA . LEU A 1 278 ? -1.690 -2.681 9.240 1.00 96.75 278 LEU A CA 1
ATOM 2197 C C . LEU A 1 278 ? -3.179 -2.463 9.023 1.00 96.75 278 LEU A C 1
ATOM 2199 O O . LEU A 1 278 ? -3.694 -1.361 9.229 1.00 96.75 278 LEU A O 1
ATOM 2203 N N . LEU A 1 279 ? -3.853 -3.519 8.586 1.00 96.56 279 LEU A N 1
ATOM 2204 C CA . LEU A 1 279 ? -5.276 -3.512 8.318 1.00 96.56 279 LEU A CA 1
ATOM 2205 C C . LEU A 1 279 ? -6.071 -3.810 9.590 1.00 96.56 279 LEU A C 1
ATOM 2207 O O . LEU A 1 279 ? -5.852 -4.815 10.267 1.00 96.56 279 LEU A O 1
ATOM 2211 N N . PHE A 1 280 ? -7.025 -2.932 9.880 1.00 97.31 280 PHE A N 1
ATOM 2212 C CA . PHE A 1 280 ? -7.958 -3.055 10.990 1.00 97.31 280 PHE A CA 1
ATOM 2213 C C . PHE A 1 280 ? -9.198 -3.804 10.518 1.00 97.31 280 PHE A C 1
ATOM 2215 O O . PHE A 1 280 ? -9.957 -3.290 9.695 1.00 97.31 280 PHE A O 1
ATOM 2222 N N . ILE A 1 281 ? -9.440 -4.987 11.080 1.00 95.56 281 ILE A N 1
ATOM 2223 C CA . ILE A 1 281 ? -10.670 -5.747 10.836 1.00 95.56 281 ILE A CA 1
ATOM 2224 C C . ILE A 1 281 ? -11.524 -5.750 12.098 1.00 95.56 281 ILE A C 1
ATOM 2226 O O . ILE A 1 281 ? -11.074 -6.179 13.161 1.00 95.56 281 ILE A O 1
ATOM 2230 N N . GLY A 1 282 ? -12.760 -5.259 11.981 1.00 96.00 282 GLY A N 1
ATOM 2231 C CA . GLY A 1 282 ? -13.704 -5.184 13.093 1.00 96.00 282 GLY A CA 1
ATOM 2232 C C . GLY A 1 282 ? -14.174 -6.571 13.534 1.00 96.00 282 GLY A C 1
ATOM 2233 O O . GLY A 1 282 ? -14.687 -7.351 12.719 1.00 96.00 282 GLY A O 1
ATOM 2234 N N . VAL A 1 283 ? -14.037 -6.854 14.830 1.00 97.00 283 VAL A N 1
ATOM 2235 C CA . VAL A 1 283 ? -14.453 -8.116 15.459 1.00 97.00 283 VAL A CA 1
ATOM 2236 C C . VAL A 1 283 ? -15.553 -7.895 16.489 1.00 97.00 283 VAL A C 1
ATOM 2238 O O . VAL A 1 283 ? -15.577 -6.887 17.195 1.00 97.00 283 VAL A O 1
ATOM 2241 N N . THR A 1 284 ? -16.457 -8.862 16.597 1.00 97.25 284 THR A N 1
ATOM 2242 C CA . THR A 1 284 ? -17.493 -8.907 17.633 1.00 97.25 284 THR A CA 1
ATOM 2243 C C . THR A 1 284 ? -16.918 -9.366 18.972 1.00 97.25 284 THR A C 1
ATOM 2245 O O . THR A 1 284 ? -15.846 -9.970 19.031 1.00 97.25 284 THR A O 1
ATOM 2248 N N . ALA A 1 285 ? -17.651 -9.160 20.070 1.00 96.50 285 ALA A N 1
ATOM 2249 C CA . ALA A 1 285 ? -17.241 -9.641 21.394 1.00 96.50 285 ALA A CA 1
ATOM 2250 C C . ALA A 1 285 ? -16.980 -11.159 21.432 1.00 96.50 285 ALA A C 1
ATOM 2252 O O . ALA A 1 285 ? -16.090 -11.621 22.145 1.00 96.50 285 ALA A O 1
ATOM 2253 N N . LYS A 1 286 ? -17.754 -11.952 20.675 1.00 97.06 286 LYS A N 1
ATOM 2254 C CA . LYS A 1 286 ? -17.586 -13.413 20.611 1.00 97.06 286 LYS A CA 1
ATOM 2255 C C . LYS A 1 286 ? -16.262 -13.795 19.959 1.00 97.06 286 LYS A C 1
ATOM 2257 O O . LYS A 1 286 ? -15.528 -14.606 20.511 1.00 97.06 286 LYS A O 1
ATOM 2262 N N . GLU A 1 287 ? -15.951 -13.173 18.830 1.00 97.94 287 GLU A N 1
ATOM 2263 C CA . GLU A 1 287 ? -14.701 -13.391 18.100 1.00 97.94 287 GLU A CA 1
ATOM 2264 C C . GLU A 1 287 ? -13.500 -12.915 18.911 1.00 97.94 287 GLU A C 1
ATOM 2266 O O . GLU A 1 287 ? -12.527 -13.648 19.054 1.00 97.94 287 GLU A O 1
ATOM 2271 N N . LEU A 1 288 ? -13.598 -11.737 19.536 1.00 96.62 288 LEU A N 1
ATOM 2272 C CA . LEU A 1 288 ? -12.543 -11.209 20.396 1.00 96.62 288 LEU A CA 1
ATOM 2273 C C . LEU A 1 288 ? -12.259 -12.136 21.589 1.00 96.62 288 LEU A C 1
ATOM 2275 O O . LEU A 1 288 ? -11.106 -12.326 21.965 1.00 96.62 288 LEU A O 1
ATOM 2279 N N . ASN A 1 289 ? -13.288 -12.766 22.162 1.00 96.50 289 ASN A N 1
ATOM 2280 C CA . ASN A 1 289 ? -13.101 -13.764 23.217 1.00 96.50 289 ASN A CA 1
ATOM 2281 C C . ASN A 1 289 ? -12.366 -15.018 22.727 1.00 96.50 289 ASN A C 1
ATOM 2283 O O . ASN A 1 289 ? -11.590 -15.586 23.493 1.00 96.50 289 ASN A O 1
ATOM 2287 N N . VAL A 1 290 ? -12.584 -15.448 21.479 1.00 97.12 290 VAL A N 1
ATOM 2288 C CA . VAL A 1 290 ? -11.817 -16.553 20.881 1.00 97.12 290 VAL A CA 1
ATOM 2289 C C . VAL A 1 290 ? -10.363 -16.143 20.695 1.00 97.12 290 VAL A C 1
ATOM 2291 O O . VAL A 1 290 ? -9.492 -16.851 21.188 1.00 97.12 290 VAL A O 1
ATOM 2294 N N . VAL A 1 291 ? -10.102 -14.970 20.107 1.00 96.00 291 VAL A N 1
ATOM 2295 C CA . VAL A 1 291 ? -8.739 -14.423 19.962 1.00 96.00 291 VAL A CA 1
ATOM 2296 C C . VAL A 1 291 ? -8.013 -14.403 21.306 1.00 96.00 291 VAL A C 1
ATOM 2298 O O . VAL A 1 291 ? -6.892 -14.881 21.413 1.00 96.00 291 VAL A O 1
ATOM 2301 N N . LYS A 1 292 ? -8.669 -13.907 22.361 1.00 95.25 292 LYS A N 1
ATOM 2302 C CA . LYS A 1 292 ? -8.097 -13.837 23.716 1.00 95.25 292 LYS A CA 1
ATOM 2303 C C . LYS A 1 292 ? -7.848 -15.210 24.336 1.00 95.25 292 LYS A C 1
ATOM 2305 O O . LYS A 1 292 ? -6.931 -15.355 25.137 1.00 95.25 292 LYS A O 1
ATOM 2310 N N . LYS A 1 293 ? -8.698 -16.193 24.035 1.00 96.31 293 LYS A N 1
ATOM 2311 C CA . LYS A 1 293 ? -8.592 -17.551 24.579 1.00 96.31 293 LYS A CA 1
ATOM 2312 C C . LYS A 1 293 ? -7.488 -18.357 23.898 1.00 96.31 293 LYS A C 1
ATOM 2314 O O . LYS A 1 293 ? -6.800 -19.108 24.583 1.00 96.31 293 LYS A O 1
ATOM 2319 N N . GLU A 1 294 ? -7.367 -18.226 22.584 1.00 93.44 294 GLU A N 1
ATOM 2320 C CA . GLU A 1 294 ? -6.379 -18.946 21.778 1.00 93.44 294 GLU A CA 1
ATOM 2321 C C . GLU A 1 294 ? -5.033 -18.195 21.700 1.00 93.44 294 GLU A C 1
ATOM 2323 O O . GLU A 1 294 ? -4.029 -18.798 21.342 1.00 93.44 294 GLU A O 1
ATOM 2328 N N . ASP A 1 295 ? -5.005 -16.910 22.086 1.00 92.50 295 ASP A N 1
ATOM 2329 C CA . ASP A 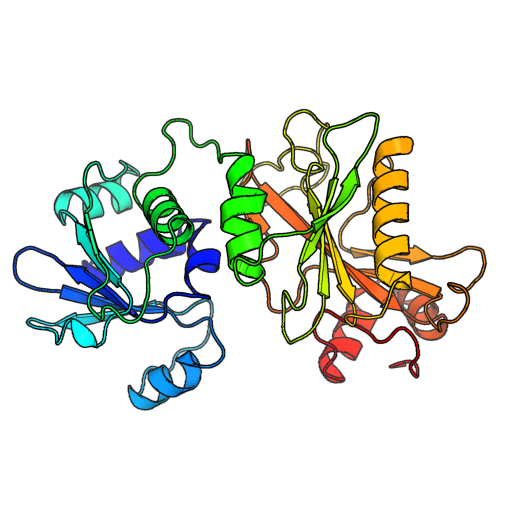1 295 ? -3.854 -15.995 21.963 1.00 92.50 295 ASP A CA 1
ATOM 2330 C C . ASP A 1 295 ? -3.335 -15.883 20.518 1.00 92.50 295 ASP A C 1
ATOM 2332 O O . ASP A 1 295 ? -2.141 -15.747 20.259 1.00 92.50 295 ASP A O 1
ATOM 2336 N N . ASP A 1 296 ? -4.263 -15.960 19.561 1.00 92.19 296 ASP A N 1
ATOM 2337 C CA . ASP A 1 296 ? -3.976 -15.935 18.132 1.00 92.19 296 ASP A CA 1
ATOM 2338 C C . ASP A 1 296 ? -5.104 -15.227 17.366 1.00 92.19 296 ASP A C 1
ATOM 2340 O O . ASP A 1 296 ? -6.259 -15.669 17.350 1.00 92.19 296 ASP A O 1
ATOM 2344 N N . ILE A 1 297 ? -4.775 -14.103 16.721 1.00 93.44 297 ILE A N 1
ATOM 2345 C CA . ILE A 1 297 ? -5.732 -13.349 15.902 1.00 93.44 297 ILE A CA 1
ATOM 2346 C C . ILE A 1 297 ? -6.075 -14.065 14.590 1.00 93.44 297 ILE A C 1
ATOM 2348 O O . ILE A 1 297 ? -7.143 -13.816 14.022 1.00 93.44 297 ILE A O 1
ATOM 2352 N N . TYR A 1 298 ? -5.190 -14.941 14.101 1.00 92.44 298 TYR A N 1
ATOM 2353 C CA . TYR A 1 298 ? -5.325 -15.568 12.790 1.00 92.44 298 TYR A CA 1
ATOM 2354 C C . TYR A 1 298 ? -6.442 -16.610 12.763 1.00 92.44 298 TYR A C 1
ATOM 2356 O O . TYR A 1 298 ? -7.084 -16.768 11.732 1.00 92.44 298 TYR A O 1
ATOM 2364 N N . VAL A 1 299 ? -6.802 -17.188 13.914 1.00 93.38 299 VAL A N 1
ATOM 2365 C CA . VAL A 1 299 ? -7.984 -18.058 14.048 1.00 93.38 299 VAL A CA 1
ATOM 2366 C C . VAL A 1 299 ? -9.259 -17.359 13.560 1.00 93.38 299 VAL A C 1
ATOM 2368 O O . VAL A 1 299 ? -10.094 -17.970 12.898 1.00 93.38 299 VAL A O 1
ATOM 2371 N N . ILE A 1 300 ? -9.423 -16.067 13.863 1.00 95.19 300 ILE A N 1
ATOM 2372 C CA . ILE A 1 300 ? -10.577 -15.292 13.391 1.00 95.19 300 ILE A CA 1
ATOM 2373 C C . ILE A 1 300 ? -10.370 -14.783 11.962 1.00 95.19 300 ILE A C 1
ATOM 2375 O O . ILE A 1 300 ? -11.330 -14.754 11.191 1.00 95.19 300 ILE A O 1
ATOM 2379 N N . ALA A 1 301 ? -9.144 -14.406 11.593 1.00 90.94 301 ALA A N 1
ATOM 2380 C CA . ALA A 1 301 ? -8.839 -13.971 10.231 1.00 90.94 301 ALA A CA 1
ATOM 2381 C C . ALA A 1 301 ? -9.143 -15.070 9.193 1.00 90.94 301 ALA A C 1
ATOM 2383 O O . ALA A 1 301 ? -9.762 -14.787 8.167 1.00 90.94 301 ALA A O 1
ATOM 2384 N N . ASP A 1 302 ? -8.801 -16.323 9.499 1.00 88.31 302 ASP A N 1
ATOM 2385 C CA . ASP A 1 302 ? -9.076 -17.481 8.645 1.00 88.31 302 ASP A CA 1
ATOM 2386 C C . ASP A 1 302 ? -10.585 -17.715 8.494 1.00 88.31 302 ASP A C 1
ATOM 2388 O O . ASP A 1 302 ? -11.088 -17.863 7.379 1.00 88.31 302 ASP A O 1
ATOM 2392 N N . LEU A 1 303 ? -11.346 -17.646 9.594 1.00 92.62 303 LEU A N 1
ATOM 2393 C CA . LEU A 1 303 ? -12.807 -17.754 9.542 1.00 92.62 303 LEU A CA 1
ATOM 2394 C C . LEU A 1 303 ? -13.442 -16.624 8.722 1.00 92.62 303 LEU A C 1
ATOM 2396 O O . LEU A 1 303 ? -14.425 -16.853 8.016 1.00 92.62 303 LEU A O 1
ATOM 2400 N N . PHE A 1 304 ? -12.905 -15.403 8.785 1.00 91.19 304 PHE A N 1
ATOM 2401 C CA . PHE A 1 304 ? -13.369 -14.315 7.926 1.00 91.19 304 PHE A CA 1
ATOM 2402 C C . PHE A 1 304 ? -13.144 -14.621 6.452 1.00 91.19 304 PHE A C 1
ATOM 2404 O O . PHE A 1 304 ? -14.079 -14.478 5.656 1.00 91.19 304 PHE A O 1
ATOM 2411 N N . PHE A 1 305 ? -11.955 -15.104 6.105 1.00 86.62 305 PHE A N 1
ATOM 2412 C CA . PHE A 1 305 ? -11.631 -15.492 4.741 1.00 86.62 305 PHE A CA 1
ATOM 2413 C C . PHE A 1 305 ? -12.557 -16.609 4.229 1.00 86.62 305 PHE A C 1
ATOM 2415 O O . PHE A 1 305 ? -13.135 -16.483 3.149 1.00 86.62 305 PHE A O 1
ATOM 2422 N N . GLU A 1 306 ? -12.810 -17.647 5.034 1.00 88.31 306 GLU A N 1
ATOM 2423 C CA . GLU A 1 306 ? -13.745 -18.736 4.699 1.00 88.31 306 GLU A CA 1
ATOM 2424 C C . GLU A 1 306 ? -15.188 -18.256 4.467 1.00 88.31 306 GLU A C 1
ATOM 2426 O O . GLU A 1 306 ? -15.941 -18.861 3.699 1.00 88.31 306 GLU A O 1
ATOM 2431 N N . LYS A 1 307 ? -15.594 -17.163 5.124 1.00 88.94 307 LYS A N 1
ATOM 2432 C CA . LYS A 1 307 ? -16.906 -16.523 4.936 1.00 88.94 307 LYS A CA 1
ATOM 2433 C C . LYS A 1 307 ? -16.930 -15.499 3.799 1.00 88.94 307 LYS A C 1
ATOM 2435 O O . LYS A 1 307 ? -17.984 -14.918 3.542 1.00 88.94 307 LYS A O 1
ATOM 2440 N N . GLY A 1 308 ? -15.810 -15.301 3.105 1.00 86.19 308 GLY A N 1
ATOM 2441 C CA . GLY A 1 308 ? -15.684 -14.368 1.988 1.00 86.19 308 GLY A CA 1
ATOM 2442 C C . GLY A 1 308 ? -15.506 -12.908 2.408 1.00 86.19 308 GLY A C 1
ATOM 2443 O O . GLY A 1 308 ? -15.718 -12.012 1.591 1.00 86.19 308 GLY A O 1
ATOM 2444 N N . TYR A 1 309 ? -15.138 -12.640 3.662 1.00 87.50 309 TYR A N 1
ATOM 2445 C CA . TYR A 1 309 ? -14.739 -11.302 4.089 1.00 87.50 309 TYR A CA 1
ATOM 2446 C C . TYR A 1 309 ? -13.290 -11.051 3.676 1.00 87.50 309 TYR A C 1
ATOM 2448 O O . TYR A 1 309 ? -12.360 -11.593 4.269 1.00 87.50 309 TYR A O 1
ATOM 2456 N N . ILE A 1 310 ? -13.107 -10.213 2.656 1.00 86.69 310 ILE A N 1
ATOM 2457 C CA . ILE A 1 310 ? -11.793 -9.816 2.148 1.00 86.69 310 ILE A CA 1
ATOM 2458 C C . ILE A 1 310 ? -11.550 -8.353 2.509 1.00 86.69 310 ILE A C 1
ATOM 2460 O O . ILE A 1 310 ? -12.320 -7.478 2.119 1.00 86.69 310 ILE A O 1
ATOM 2464 N N . ASN A 1 311 ? -10.520 -8.105 3.318 1.00 86.94 311 ASN A N 1
ATOM 2465 C CA . ASN A 1 311 ? -10.106 -6.804 3.864 1.00 86.94 311 ASN A CA 1
ATOM 2466 C C . ASN A 1 311 ? -11.156 -5.967 4.627 1.00 86.94 311 ASN A C 1
ATOM 2468 O O . ASN A 1 311 ? -10.839 -4.890 5.133 1.00 86.94 311 ASN A O 1
ATOM 2472 N N . TYR A 1 312 ? -12.400 -6.431 4.723 1.00 92.44 312 TYR A N 1
ATOM 2473 C CA . TYR A 1 312 ? -13.517 -5.687 5.292 1.00 92.44 312 TYR A CA 1
ATOM 2474 C C . TYR A 1 312 ? -14.485 -6.609 6.029 1.00 92.44 312 TYR A C 1
ATOM 2476 O O . TYR A 1 312 ? -14.857 -7.672 5.531 1.00 92.44 312 TYR A O 1
ATOM 2484 N N . THR A 1 313 ? -14.984 -6.137 7.172 1.00 90.44 313 THR A N 1
ATOM 2485 C CA . THR A 1 313 ? -16.135 -6.717 7.866 1.00 90.44 313 THR A CA 1
ATOM 2486 C C . THR A 1 313 ? -17.227 -5.658 8.074 1.00 90.44 313 THR A C 1
ATOM 2488 O O . THR A 1 313 ? -16.929 -4.525 8.458 1.00 90.44 313 THR A O 1
ATOM 2491 N N . PRO A 1 314 ? -18.513 -5.990 7.842 1.00 91.06 314 PRO A N 1
ATOM 2492 C CA . PRO A 1 314 ? -19.622 -5.103 8.174 1.00 91.06 314 PRO A CA 1
ATOM 2493 C C . PRO A 1 314 ? -19.650 -4.700 9.649 1.00 91.06 314 PRO A C 1
ATOM 2495 O O . PRO A 1 314 ? -19.452 -5.536 10.527 1.00 91.06 314 PRO A O 1
ATOM 2498 N N . VAL A 1 315 ? -19.998 -3.437 9.914 1.00 92.69 315 VAL A N 1
ATOM 2499 C CA . VAL A 1 315 ? -20.173 -2.903 11.278 1.00 92.69 315 VAL A CA 1
ATOM 2500 C C . VAL A 1 315 ? -21.346 -3.520 12.039 1.00 92.69 315 VAL A C 1
ATOM 2502 O O . VAL A 1 315 ? -21.410 -3.416 13.259 1.00 92.69 315 VAL A O 1
ATOM 2505 N N . GLN A 1 316 ? -22.277 -4.152 11.326 1.00 92.69 316 GLN A N 1
ATOM 2506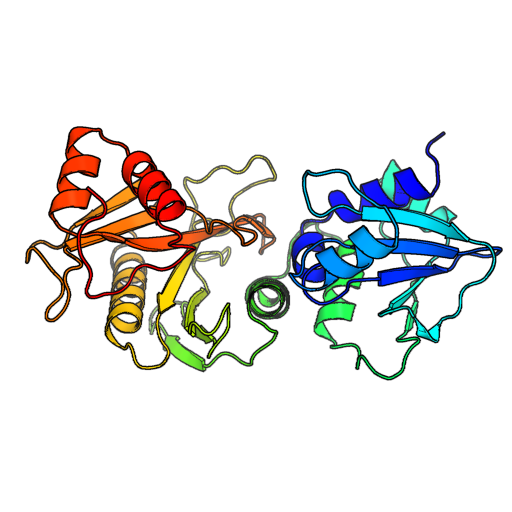 C CA . GLN A 1 316 ? -23.385 -4.917 11.888 1.00 92.69 316 GLN A CA 1
ATOM 2507 C C . GLN A 1 316 ? -23.448 -6.262 11.178 1.00 92.69 316 GLN A C 1
ATOM 2509 O O . GLN A 1 316 ? -23.619 -6.305 9.953 1.00 92.69 316 GLN A O 1
ATOM 2514 N N . ARG A 1 317 ? -23.258 -7.344 11.932 1.00 93.69 317 ARG A N 1
ATOM 2515 C CA . ARG A 1 317 ? -23.250 -8.716 11.416 1.00 93.69 317 ARG A CA 1
ATOM 2516 C C . ARG A 1 317 ? -23.276 -9.728 12.549 1.00 93.69 317 ARG A C 1
ATOM 2518 O O . ARG A 1 317 ? -22.830 -9.462 13.662 1.00 93.69 317 ARG A O 1
ATOM 2525 N N . ASP A 1 318 ? -23.676 -10.941 12.198 1.00 93.88 318 ASP A N 1
ATOM 2526 C CA . ASP A 1 318 ? -23.451 -12.087 13.062 1.00 93.88 318 ASP A CA 1
ATOM 2527 C C . ASP A 1 318 ? -21.953 -12.426 13.162 1.00 93.88 318 ASP A C 1
ATOM 2529 O O . ASP A 1 318 ? -21.152 -12.185 12.249 1.00 93.88 318 ASP A O 1
ATOM 2533 N N . SER A 1 319 ? -21.592 -12.995 14.311 1.00 95.88 319 SER A N 1
ATOM 2534 C CA . SER A 1 319 ? -20.277 -13.589 14.562 1.00 95.88 319 SER A CA 1
ATOM 2535 C C . SER A 1 319 ? -20.006 -14.737 13.585 1.00 95.88 319 SER A C 1
ATOM 2537 O O . SER A 1 319 ? -20.917 -15.501 13.263 1.00 95.88 319 SER A O 1
ATOM 2539 N N . VAL A 1 320 ? -18.754 -14.887 13.140 1.00 94.25 320 VAL A N 1
ATOM 2540 C CA . VAL A 1 320 ? -18.321 -16.053 12.342 1.00 94.25 320 VAL A CA 1
ATOM 2541 C C . VAL A 1 320 ? -18.024 -17.290 13.192 1.00 94.25 320 VAL A C 1
ATOM 2543 O O . VAL A 1 320 ? -17.876 -18.382 12.645 1.00 94.25 320 VAL A O 1
ATOM 2546 N N . VAL A 1 321 ? -17.977 -17.105 14.515 1.00 92.31 321 VAL A N 1
ATOM 2547 C CA . VAL A 1 321 ? -17.930 -18.147 15.554 1.00 92.31 321 VAL A CA 1
ATOM 2548 C C . VAL A 1 321 ? -19.329 -18.432 16.077 1.00 92.31 321 VAL A C 1
ATOM 2550 O O . VAL A 1 321 ? -20.034 -17.442 16.406 1.00 92.31 321 VAL A O 1
#

pLDDT: mean 85.88, std 14.38, range [34.78, 98.62]

Sequence (321 aa):
MQTRDEVLESVLEKSPYFEYLCRYVSLIGFKFKDDYDIVSLTGNNETLQFANMLDLTSPKYGIVDIQTVKLIDEKTLDLLIEIDESDLVLYAEKGIPITKMSISSSNGKVQILPQIEKIINRIFMPPKDGQFLVSDRIELIYGGLLGYNEPKIVWSSSKSDLIVLKYEKGYDGYDVFVSSGFTNPGIGKSLLAFNEGPASGYGYELMIFSKPDDTVLCRELINWVKYVDDTGKHIYPGQYLEYQEGAISGTDISGFIIVPPIDLPHLFPVGVGYGTFLLFIGVTAKELNVVKKEDDIYVIADLFFEKGYINYTPVQRDSVV